Protein AF-A0A4Q3L1H0-F1 (afdb_monomer)

Mean predicted aligned error: 14.92 Å

Nearest PDB structures (foldseek):
  4ll1-assembly1_B  TM=5.768E-01  e=8.659E-03  Homo sapiens
  5jy5-assembly2_B  TM=6.324E-01  e=2.391E-02  Cryptococcus neoformans H99
  4pom-assembly2_B  TM=5.701E-01  e=1.439E-02  Homo sapiens
  3kd0-assembly1_A  TM=5.723E-01  e=5.667E-02  Homo sapiens
  1erw-assembly1_A-2  TM=5.632E-01  e=8.507E-02  Homo sapiens

Structure (mmCIF, N/CA/C/O backbone):
data_AF-A0A4Q3L1H0-F1
#
_entry.id   AF-A0A4Q3L1H0-F1
#
loop_
_atom_site.group_PDB
_atom_site.id
_atom_site.type_symbol
_atom_site.label_atom_id
_atom_site.label_alt_id
_atom_site.label_comp_id
_atom_site.label_asym_id
_atom_site.label_entity_id
_atom_site.label_seq_id
_atom_site.pdbx_PDB_ins_code
_atom_site.Cartn_x
_atom_site.Cartn_y
_atom_site.Cartn_z
_atom_site.occupancy
_atom_site.B_iso_or_equiv
_atom_site.auth_seq_id
_atom_site.auth_comp_id
_atom_site.auth_asym_id
_atom_site.auth_atom_id
_atom_site.pdbx_PDB_model_num
ATOM 1 N N . MET A 1 1 ? 25.646 17.377 -52.406 1.00 42.19 1 MET A N 1
ATOM 2 C CA . MET A 1 1 ? 25.209 16.131 -51.742 1.00 42.19 1 MET A CA 1
ATOM 3 C C . MET A 1 1 ? 25.344 16.334 -50.241 1.00 42.19 1 MET A C 1
ATOM 5 O O . MET A 1 1 ? 26.471 16.519 -49.797 1.00 42.19 1 MET A O 1
ATOM 9 N N . PRO A 1 2 ? 24.245 16.418 -49.478 1.00 42.22 2 PRO A N 1
ATOM 10 C CA . PRO A 1 2 ? 24.325 16.547 -48.030 1.00 42.22 2 PRO A CA 1
ATOM 11 C C . PRO A 1 2 ? 24.756 15.201 -47.440 1.00 42.22 2 PRO A C 1
ATOM 13 O O . PRO A 1 2 ? 24.155 14.165 -47.720 1.00 42.22 2 PRO A O 1
ATOM 16 N N . SER A 1 3 ? 25.844 15.224 -46.677 1.00 46.44 3 SER A N 1
ATOM 17 C CA . SER A 1 3 ? 26.368 14.087 -45.933 1.00 46.44 3 SER A CA 1
ATOM 18 C C . SER A 1 3 ? 25.340 13.639 -44.896 1.00 46.44 3 SER A C 1
ATOM 20 O O . SER A 1 3 ? 24.947 14.404 -44.017 1.00 46.44 3 SER A O 1
ATOM 22 N N . ALA A 1 4 ? 24.893 12.389 -45.012 1.00 42.22 4 ALA A N 1
ATOM 23 C CA . ALA A 1 4 ? 24.082 11.740 -43.997 1.00 42.22 4 ALA A CA 1
ATOM 24 C C . ALA A 1 4 ? 24.881 11.705 -42.687 1.00 42.22 4 ALA A C 1
ATOM 26 O O . ALA A 1 4 ? 25.900 11.021 -42.577 1.00 42.22 4 ALA A O 1
ATOM 27 N N . SER A 1 5 ? 24.440 12.486 -41.706 1.00 43.47 5 SER A N 1
ATOM 28 C CA . SER A 1 5 ? 24.908 12.380 -40.333 1.00 43.47 5 SER A CA 1
ATOM 29 C C . SER A 1 5 ? 24.588 10.971 -39.816 1.00 43.47 5 SER A C 1
ATOM 31 O O . SER A 1 5 ? 23.487 10.468 -40.060 1.00 43.47 5 SER A O 1
ATOM 33 N N . PRO A 1 6 ? 25.521 10.298 -39.119 1.00 44.91 6 PRO A N 1
ATOM 34 C CA . PRO A 1 6 ? 25.242 8.999 -38.530 1.00 44.91 6 PRO A CA 1
ATOM 35 C C . PRO A 1 6 ? 24.090 9.172 -37.540 1.00 44.91 6 PRO A C 1
ATOM 37 O O . PRO A 1 6 ? 24.196 9.929 -36.574 1.00 44.91 6 PRO A O 1
ATOM 40 N N . THR A 1 7 ? 22.969 8.508 -37.815 1.00 46.78 7 THR A N 1
ATOM 41 C CA . THR A 1 7 ? 21.784 8.471 -36.958 1.00 46.78 7 THR A CA 1
ATOM 42 C C . THR A 1 7 ? 22.210 8.042 -35.561 1.00 46.78 7 THR A C 1
ATOM 44 O O . THR A 1 7 ? 22.530 6.873 -35.334 1.00 46.78 7 THR A O 1
ATOM 47 N N . ALA A 1 8 ? 22.272 8.999 -34.635 1.00 45.59 8 ALA A N 1
ATOM 48 C CA . ALA A 1 8 ? 22.607 8.729 -33.250 1.00 45.59 8 ALA A CA 1
ATOM 49 C C . ALA A 1 8 ? 21.625 7.667 -32.719 1.00 45.59 8 ALA A C 1
ATOM 51 O O . ALA A 1 8 ? 20.412 7.871 -32.809 1.00 45.59 8 ALA A O 1
ATOM 52 N N . PRO A 1 9 ? 22.103 6.523 -32.196 1.00 47.81 9 PRO A N 1
ATOM 53 C CA . PRO A 1 9 ? 21.222 5.483 -31.686 1.00 47.81 9 PRO A CA 1
ATOM 54 C C . PRO A 1 9 ? 20.367 6.064 -30.557 1.00 47.81 9 PRO A C 1
ATOM 56 O O . PRO A 1 9 ? 20.910 6.487 -29.529 1.00 47.81 9 PRO A O 1
ATOM 59 N N . HIS A 1 10 ? 19.046 6.100 -30.785 1.00 53.19 10 HIS A N 1
ATOM 60 C CA . HIS A 1 10 ? 18.038 6.708 -29.917 1.00 53.19 10 HIS A CA 1
ATOM 61 C C . HIS A 1 10 ? 18.327 6.403 -28.442 1.00 53.19 10 HIS A C 1
ATOM 63 O O . HIS A 1 10 ? 18.206 5.272 -27.972 1.00 53.19 10 HIS A O 1
ATOM 69 N N . LEU A 1 11 ? 18.724 7.436 -27.698 1.00 52.09 11 LEU A N 1
ATOM 70 C CA . LEU A 1 11 ? 19.081 7.362 -26.279 1.00 52.09 11 LEU A CA 1
ATOM 71 C C . LEU A 1 11 ? 17.895 6.993 -25.364 1.00 52.09 11 LEU A C 1
ATOM 73 O O . LEU A 1 11 ? 18.098 6.766 -24.173 1.00 52.09 11 LEU A O 1
ATOM 77 N N . SER A 1 12 ? 16.675 6.911 -25.899 1.00 55.81 12 SER A N 1
ATOM 78 C CA . SER A 1 12 ? 15.428 7.043 -25.145 1.00 55.81 12 SER A CA 1
ATOM 79 C C . SER A 1 12 ? 14.396 5.959 -25.449 1.00 55.81 12 SER A C 1
ATOM 81 O O . SER A 1 12 ? 13.245 6.247 -25.774 1.00 55.81 12 SER A O 1
ATOM 83 N N . GLY A 1 13 ? 14.775 4.691 -25.325 1.00 70.94 13 GLY A N 1
ATOM 84 C CA . GLY A 1 13 ? 13.765 3.650 -25.173 1.00 70.94 13 GLY A CA 1
ATOM 85 C C . GLY A 1 13 ? 13.143 3.753 -23.780 1.00 70.94 13 GLY A C 1
ATOM 86 O O . GLY A 1 13 ? 13.704 3.191 -22.846 1.00 70.94 13 GLY A O 1
ATOM 87 N N . THR A 1 14 ? 12.021 4.465 -23.626 1.00 85.75 14 THR A N 1
ATOM 88 C CA . THR A 1 14 ? 11.163 4.407 -22.416 1.00 85.75 14 THR A CA 1
ATOM 89 C C . THR A 1 14 ? 10.262 3.174 -22.409 1.00 85.75 14 THR A C 1
ATOM 91 O O . THR A 1 14 ? 9.519 2.943 -21.458 1.00 85.75 14 THR A O 1
ATOM 94 N N . TRP A 1 15 ? 10.344 2.352 -23.459 1.00 89.31 15 TRP A N 1
ATOM 95 C CA . TRP A 1 15 ? 9.610 1.101 -23.587 1.00 89.31 15 TRP A CA 1
ATOM 96 C C . TRP A 1 15 ? 9.774 0.150 -22.385 1.00 89.31 15 TRP A C 1
ATOM 98 O O . TRP A 1 15 ? 8.761 -0.452 -22.025 1.00 89.31 15 TRP A O 1
ATOM 108 N N . PRO A 1 16 ? 10.946 0.027 -21.705 1.00 91.50 16 PRO A N 1
ATOM 109 C CA . PRO A 1 16 ? 11.058 -0.855 -20.548 1.00 91.50 16 PRO A CA 1
ATOM 110 C C . PRO A 1 16 ? 10.134 -0.398 -19.423 1.00 91.50 16 PRO A C 1
ATOM 112 O O . PRO A 1 16 ? 9.445 -1.221 -18.834 1.00 91.50 16 PRO A O 1
ATOM 115 N N . ALA A 1 17 ? 10.049 0.917 -19.192 1.00 92.31 17 ALA A N 1
ATOM 116 C CA . ALA A 1 17 ? 9.183 1.504 -18.176 1.00 92.31 17 ALA A CA 1
ATOM 117 C C . ALA A 1 17 ? 7.705 1.258 -18.475 1.00 92.31 17 ALA A C 1
ATOM 119 O O . ALA A 1 17 ? 6.962 0.843 -17.592 1.00 92.31 17 ALA A O 1
ATOM 120 N N . TRP A 1 18 ? 7.286 1.461 -19.727 1.00 93.94 18 TRP A N 1
ATOM 121 C CA . TRP A 1 18 ? 5.899 1.234 -20.131 1.00 93.94 18 TRP A CA 1
ATOM 122 C C . TRP A 1 18 ? 5.479 -0.225 -19.986 1.00 93.94 18 TRP A C 1
ATOM 124 O O . TRP A 1 18 ? 4.435 -0.487 -19.394 1.00 93.94 18 TRP A O 1
ATOM 134 N N . LEU A 1 19 ? 6.295 -1.169 -20.468 1.00 94.50 19 LEU A N 1
ATOM 135 C CA . LEU A 1 19 ? 6.010 -2.597 -20.301 1.00 94.50 19 LEU A CA 1
ATOM 136 C C . LEU A 1 19 ? 5.978 -2.986 -18.826 1.00 94.50 19 LEU A C 1
ATOM 138 O O . LEU A 1 19 ? 5.069 -3.689 -18.397 1.00 94.50 19 LEU A O 1
ATOM 142 N N . PHE A 1 20 ? 6.932 -2.492 -18.042 1.00 93.31 20 PHE A N 1
ATOM 143 C CA . PHE A 1 20 ? 7.019 -2.811 -16.627 1.00 93.31 20 PHE A CA 1
ATOM 144 C C . PHE A 1 20 ? 5.804 -2.291 -15.847 1.00 93.31 20 PHE A C 1
ATOM 146 O O . PHE A 1 20 ? 5.188 -3.040 -15.093 1.00 93.31 20 PHE A O 1
ATOM 153 N N . CYS A 1 21 ? 5.406 -1.034 -16.065 1.00 95.25 21 CYS A N 1
ATOM 154 C CA . CYS A 1 21 ? 4.222 -0.453 -15.435 1.00 95.25 21 CYS A CA 1
ATOM 155 C C . CYS A 1 21 ? 2.929 -1.130 -15.891 1.00 95.25 21 CYS A C 1
ATOM 157 O O . CYS A 1 21 ? 2.106 -1.462 -15.045 1.00 95.25 21 CYS A O 1
ATOM 159 N N . ALA A 1 22 ? 2.766 -1.386 -17.191 1.00 96.31 22 ALA A N 1
ATOM 160 C CA . ALA A 1 22 ? 1.600 -2.100 -17.704 1.00 96.31 22 ALA A CA 1
ATOM 161 C C . ALA A 1 22 ? 1.509 -3.522 -17.126 1.00 96.31 22 ALA A C 1
ATOM 163 O O . ALA A 1 22 ? 0.426 -3.958 -16.744 1.00 96.31 22 ALA A O 1
ATOM 164 N N . GLY A 1 23 ? 2.646 -4.208 -16.978 1.00 96.06 23 GLY A N 1
ATOM 165 C CA . GLY A 1 23 ? 2.718 -5.515 -16.335 1.00 96.06 23 GLY A CA 1
ATOM 166 C C . GLY A 1 23 ? 2.314 -5.481 -14.859 1.00 96.06 23 GLY A C 1
ATOM 167 O O . GLY A 1 23 ? 1.502 -6.297 -14.430 1.00 96.06 23 GLY A O 1
ATOM 168 N N . LEU A 1 24 ? 2.798 -4.495 -14.091 1.00 95.62 24 LEU A N 1
ATOM 169 C CA . LEU A 1 24 ? 2.368 -4.277 -12.702 1.00 95.62 24 LEU A CA 1
ATOM 170 C C . LEU A 1 24 ? 0.864 -3.987 -12.597 1.00 95.62 24 LEU A C 1
ATOM 172 O O . LEU A 1 24 ? 0.198 -4.501 -11.701 1.00 95.62 24 LEU A O 1
ATOM 176 N N . THR A 1 25 ? 0.318 -3.181 -13.510 1.00 96.06 25 THR A N 1
ATOM 177 C CA . THR A 1 25 ? -1.119 -2.885 -13.555 1.00 96.06 25 THR A CA 1
ATOM 178 C C . THR A 1 25 ? -1.939 -4.131 -13.878 1.00 96.06 25 THR A C 1
ATOM 180 O O . THR A 1 25 ? -2.954 -4.362 -13.227 1.00 96.06 25 THR A O 1
ATOM 183 N N . LEU A 1 26 ? -1.495 -4.961 -14.826 1.00 95.94 26 LEU A N 1
ATOM 184 C CA . LEU A 1 26 ? -2.146 -6.232 -15.157 1.00 95.94 26 LEU A CA 1
ATOM 185 C C . LEU A 1 26 ? -2.113 -7.226 -13.995 1.00 95.94 26 LEU A C 1
ATOM 187 O O . LEU A 1 26 ? -3.123 -7.873 -13.737 1.00 95.94 26 LEU A O 1
ATOM 191 N N . LEU A 1 27 ? -1.000 -7.315 -13.263 1.00 94.81 27 LEU A N 1
ATOM 192 C CA . LEU A 1 27 ? -0.913 -8.142 -12.053 1.00 94.81 27 LEU A CA 1
ATOM 193 C C . LEU A 1 27 ? -1.914 -7.671 -10.989 1.00 94.81 27 LEU A C 1
ATOM 195 O O . LEU A 1 27 ? -2.660 -8.473 -10.433 1.00 94.81 27 LEU A O 1
ATOM 199 N N . TYR A 1 28 ? -1.978 -6.360 -10.744 1.00 94.25 28 TYR A N 1
ATOM 200 C CA . TYR A 1 28 ? -2.908 -5.790 -9.770 1.00 94.25 28 TYR A CA 1
ATOM 201 C C . TYR A 1 28 ? -4.378 -5.996 -10.168 1.00 94.25 28 TYR A C 1
ATOM 203 O O . TYR A 1 28 ? -5.197 -6.401 -9.344 1.00 94.25 28 TYR A O 1
ATOM 211 N N . LEU A 1 29 ? -4.725 -5.734 -11.432 1.00 94.19 29 LEU A N 1
ATOM 212 C CA . LEU A 1 29 ? -6.086 -5.924 -11.942 1.00 94.19 29 LEU A CA 1
ATOM 213 C C . LEU A 1 29 ? -6.477 -7.402 -11.994 1.00 94.19 29 LEU A C 1
ATOM 215 O O . LEU A 1 29 ? -7.616 -7.732 -11.675 1.00 94.19 29 LEU A O 1
ATOM 219 N N . GLY A 1 30 ? -5.540 -8.282 -12.349 1.00 92.75 30 GLY A N 1
ATOM 220 C CA . GLY A 1 30 ? -5.732 -9.729 -12.335 1.00 92.75 30 GLY A CA 1
ATOM 221 C C . GLY A 1 30 ? -6.144 -10.221 -10.956 1.00 92.75 30 GLY A C 1
ATOM 222 O O . GLY A 1 30 ? -7.157 -10.900 -10.823 1.00 92.75 30 GLY A O 1
ATOM 223 N N . GLU A 1 31 ? -5.416 -9.801 -9.923 1.00 92.00 31 GLU A N 1
ATOM 224 C CA . GLU A 1 31 ? -5.703 -10.182 -8.542 1.00 92.00 31 GLU A CA 1
ATOM 225 C C . GLU A 1 31 ? -7.000 -9.566 -7.992 1.00 92.00 31 GLU A C 1
ATOM 227 O O . GLU A 1 31 ? -7.691 -10.198 -7.195 1.00 92.00 31 GLU A O 1
ATOM 232 N N . ARG A 1 32 ? -7.324 -8.322 -8.368 1.00 93.38 32 ARG A N 1
ATOM 233 C CA . ARG A 1 32 ? -8.411 -7.560 -7.726 1.00 93.38 32 ARG A CA 1
ATOM 234 C C . ARG A 1 32 ? -9.743 -7.588 -8.457 1.00 93.38 32 ARG A C 1
ATOM 236 O O . ARG A 1 32 ? -10.771 -7.453 -7.800 1.00 93.38 32 ARG A O 1
ATOM 243 N N . ALA A 1 33 ? -9.732 -7.689 -9.781 1.00 93.56 33 ALA A N 1
ATOM 244 C CA . ALA A 1 33 ? -10.921 -7.498 -10.609 1.00 93.56 33 ALA A CA 1
ATOM 245 C C . ALA A 1 33 ? -11.327 -8.747 -11.402 1.00 93.56 33 ALA A C 1
ATOM 247 O O . ALA A 1 33 ? -12.462 -8.818 -11.868 1.00 93.56 33 ALA A O 1
ATOM 248 N N . LEU A 1 34 ? -10.424 -9.717 -11.576 1.00 94.44 34 LEU A N 1
ATOM 249 C CA . LEU A 1 34 ? -10.655 -10.904 -12.398 1.00 94.44 34 LEU A CA 1
ATOM 250 C C . LEU A 1 34 ? -10.699 -12.176 -11.541 1.00 94.44 34 LEU A C 1
ATOM 252 O O . LEU A 1 34 ? -10.173 -12.219 -10.434 1.00 94.44 34 LEU A O 1
ATOM 256 N N . ALA A 1 35 ? -11.320 -13.230 -12.075 1.00 93.06 35 ALA A N 1
ATOM 257 C CA . ALA A 1 35 ? -11.376 -14.549 -11.449 1.00 93.06 35 ALA A CA 1
ATOM 258 C C . ALA A 1 35 ? -11.183 -15.667 -12.489 1.00 93.06 35 ALA A C 1
ATOM 260 O O . ALA A 1 35 ? -11.444 -15.486 -13.684 1.00 93.06 35 ALA A O 1
ATOM 261 N N . GLY A 1 36 ? -10.727 -16.838 -12.037 1.00 93.06 36 GLY A N 1
ATOM 262 C CA . GLY A 1 36 ? -10.576 -18.033 -12.874 1.00 93.06 36 GLY A CA 1
ATOM 263 C C . GLY A 1 36 ? -9.540 -17.866 -13.993 1.00 93.06 36 GLY A C 1
ATOM 264 O O . GLY A 1 36 ? -8.443 -17.357 -13.772 1.00 93.06 36 GLY A O 1
ATOM 265 N N . HIS A 1 37 ? -9.883 -18.290 -15.213 1.00 92.94 37 HIS A N 1
ATOM 266 C CA . HIS A 1 37 ? -8.972 -18.244 -16.365 1.00 92.94 37 HIS A CA 1
ATOM 267 C C . HIS A 1 37 ? -8.545 -16.816 -16.740 1.00 92.94 37 HIS A C 1
ATOM 269 O O . HIS A 1 37 ? -7.396 -16.597 -17.112 1.00 92.94 37 HIS A O 1
ATOM 275 N N . ALA A 1 38 ? -9.439 -15.829 -16.607 1.00 92.38 38 ALA A N 1
ATOM 276 C CA . ALA A 1 38 ? -9.118 -14.435 -16.916 1.00 92.38 38 ALA A CA 1
ATOM 277 C C . ALA A 1 38 ? -8.039 -13.876 -15.973 1.00 92.38 38 ALA A C 1
ATOM 279 O O . ALA A 1 38 ? -7.119 -13.191 -16.418 1.00 92.38 38 ALA A O 1
ATOM 280 N N . GLN A 1 39 ? -8.110 -14.232 -14.686 1.00 93.25 39 GLN A N 1
ATOM 281 C CA . GLN A 1 39 ? -7.078 -13.896 -13.707 1.00 93.25 39 GLN A CA 1
ATOM 282 C C . GLN A 1 39 ? -5.736 -14.542 -14.069 1.00 93.25 39 GLN A C 1
ATOM 284 O O . GLN A 1 39 ? -4.721 -13.857 -14.080 1.00 93.25 39 GLN A O 1
ATOM 289 N N . GLN A 1 40 ? -5.723 -15.829 -14.429 1.00 92.31 40 GLN A N 1
ATOM 290 C CA . GLN A 1 40 ? -4.488 -16.532 -14.802 1.00 92.31 40 GLN A CA 1
ATOM 291 C C . GLN A 1 40 ? -3.804 -15.906 -16.024 1.00 92.31 40 GLN A C 1
ATOM 293 O O . GLN A 1 40 ? -2.591 -15.711 -16.017 1.00 92.31 40 GLN A O 1
ATOM 298 N N . VAL A 1 41 ? -4.573 -15.557 -17.060 1.00 94.88 41 VAL A N 1
ATOM 299 C CA . VAL A 1 41 ? -4.039 -14.894 -18.260 1.00 94.88 41 VAL A CA 1
ATOM 300 C C . VAL A 1 41 ? -3.470 -13.516 -17.915 1.00 94.88 41 VAL A C 1
ATOM 302 O O . VAL A 1 41 ? -2.383 -13.176 -18.382 1.00 94.88 41 VAL A O 1
ATOM 305 N N . SER A 1 42 ? -4.164 -12.746 -17.071 1.00 94.94 42 SER A N 1
ATOM 306 C CA . SER A 1 42 ? -3.686 -11.438 -16.605 1.00 94.94 42 SER A CA 1
ATOM 307 C C . SER A 1 42 ? -2.408 -11.556 -15.776 1.00 94.94 42 SER A C 1
ATOM 309 O O . SER A 1 42 ? -1.470 -10.791 -15.989 1.00 94.94 42 SER A O 1
ATOM 311 N N . ASP A 1 43 ? -2.337 -12.542 -14.879 1.00 93.38 43 ASP A N 1
ATOM 312 C CA . ASP A 1 43 ? -1.180 -12.774 -14.016 1.00 93.38 43 ASP A CA 1
ATOM 313 C C . ASP A 1 43 ? 0.053 -13.181 -14.837 1.00 93.38 43 ASP A C 1
ATOM 315 O O . ASP A 1 43 ? 1.129 -12.599 -14.686 1.00 93.38 43 ASP A O 1
ATOM 319 N N . VAL A 1 44 ? -0.102 -14.142 -15.755 1.00 95.25 44 VAL A N 1
ATOM 320 C CA . VAL A 1 44 ? 0.987 -14.606 -16.628 1.00 95.25 44 VAL A CA 1
ATOM 321 C C . VAL A 1 44 ? 1.422 -13.502 -17.591 1.00 95.25 44 VAL A C 1
ATOM 323 O O . VAL A 1 44 ? 2.617 -13.231 -17.714 1.00 95.25 44 VAL A O 1
ATOM 326 N N . GLY A 1 45 ? 0.472 -12.827 -18.244 1.00 96.25 45 GLY A N 1
ATOM 327 C CA . GLY A 1 45 ? 0.764 -11.722 -19.157 1.00 96.25 45 GLY A CA 1
ATOM 328 C C . GLY A 1 45 ? 1.455 -10.558 -18.448 1.00 96.25 45 GLY A C 1
ATOM 329 O O . GLY A 1 45 ? 2.480 -10.063 -18.920 1.00 96.25 45 GLY A O 1
ATOM 330 N N . GLY A 1 46 ? 0.953 -10.176 -17.272 1.00 95.94 46 GLY A N 1
ATOM 331 C CA . GLY A 1 46 ? 1.544 -9.136 -16.439 1.00 95.94 46 GLY A CA 1
ATOM 332 C C . GLY A 1 46 ? 2.968 -9.480 -16.002 1.00 95.94 46 GLY A C 1
ATOM 333 O O . GLY A 1 46 ? 3.872 -8.654 -16.146 1.00 95.94 46 GLY A O 1
ATOM 334 N N . LEU A 1 47 ? 3.203 -10.721 -15.562 1.00 96.06 47 LEU A N 1
ATOM 335 C CA . LEU A 1 47 ? 4.534 -11.200 -15.186 1.00 96.06 47 LEU A CA 1
ATOM 336 C C . LEU A 1 47 ? 5.511 -11.177 -16.369 1.00 96.06 47 LEU A C 1
ATOM 338 O O . LEU A 1 47 ? 6.636 -10.699 -16.219 1.00 96.06 47 LEU A O 1
ATOM 342 N N . ILE A 1 48 ? 5.089 -11.636 -17.552 1.00 97.25 48 ILE A N 1
ATOM 343 C CA . ILE A 1 48 ? 5.916 -11.595 -18.768 1.00 97.25 48 ILE A CA 1
ATOM 344 C C . ILE A 1 48 ? 6.318 -10.152 -19.084 1.00 97.25 48 ILE A C 1
ATOM 346 O O . ILE A 1 48 ? 7.493 -9.885 -19.330 1.00 97.25 48 ILE A O 1
ATOM 350 N N . MET A 1 49 ? 5.381 -9.203 -19.031 1.00 97.44 49 MET A N 1
ATOM 351 C CA . MET A 1 49 ? 5.674 -7.794 -19.309 1.00 97.44 49 MET A CA 1
ATOM 352 C C . MET A 1 49 ? 6.656 -7.184 -18.298 1.00 97.44 49 MET A C 1
ATOM 354 O O . MET A 1 49 ? 7.576 -6.467 -18.698 1.00 97.44 49 MET A O 1
ATOM 358 N N . VAL A 1 50 ? 6.520 -7.514 -17.009 1.00 97.06 50 VAL A N 1
ATOM 359 C CA . VAL A 1 50 ? 7.477 -7.123 -15.959 1.00 97.06 50 VAL A CA 1
ATOM 360 C C . VAL A 1 50 ? 8.870 -7.688 -16.252 1.00 97.06 50 VAL A C 1
ATOM 362 O O . VAL A 1 50 ? 9.854 -6.947 -16.217 1.00 97.06 50 VAL A O 1
ATOM 365 N N . VAL A 1 51 ? 8.972 -8.979 -16.582 1.00 97.19 51 VAL A N 1
ATOM 366 C CA . VAL A 1 51 ? 10.254 -9.636 -16.883 1.00 97.19 51 VAL A CA 1
ATOM 367 C C . VAL A 1 51 ? 10.899 -9.038 -18.132 1.00 97.19 51 VAL A C 1
ATOM 369 O O . VAL A 1 51 ? 12.085 -8.714 -18.112 1.00 97.19 51 VAL A O 1
ATOM 372 N N . VAL A 1 52 ? 10.135 -8.822 -19.203 1.00 96.62 52 VAL A N 1
ATOM 373 C CA . VAL A 1 52 ? 10.639 -8.211 -20.442 1.00 96.62 52 VAL A CA 1
ATOM 374 C C . VAL A 1 52 ? 11.100 -6.771 -20.199 1.00 96.62 52 VAL A C 1
ATOM 376 O O . VAL A 1 52 ? 12.174 -6.388 -20.667 1.00 96.62 52 VAL A O 1
ATOM 379 N N . GLY A 1 53 ? 10.349 -5.983 -19.422 1.00 95.06 53 GLY A N 1
ATOM 380 C CA . GLY A 1 53 ? 10.759 -4.636 -19.018 1.00 95.06 53 GLY A CA 1
ATOM 381 C C . GLY A 1 53 ? 12.063 -4.640 -18.212 1.00 95.06 53 GLY A C 1
ATOM 382 O O . GLY A 1 53 ? 12.987 -3.881 -18.511 1.00 95.06 53 GLY A O 1
ATOM 383 N N . LEU A 1 54 ? 12.193 -5.553 -17.247 1.00 96.38 54 LEU A N 1
ATOM 384 C CA . LEU A 1 54 ? 13.409 -5.727 -16.452 1.00 96.38 54 LEU A CA 1
ATOM 385 C C . LEU A 1 54 ? 14.615 -6.123 -17.318 1.00 96.38 54 LEU A C 1
ATOM 387 O O . LEU A 1 54 ? 15.679 -5.511 -17.211 1.00 96.38 54 LEU A O 1
ATOM 391 N N . LEU A 1 55 ? 14.460 -7.126 -18.186 1.00 96.44 55 LEU A N 1
ATOM 392 C CA . LEU A 1 55 ? 15.518 -7.574 -19.093 1.00 96.44 55 LEU A CA 1
ATOM 393 C C . LEU A 1 55 ? 15.938 -6.454 -20.050 1.00 96.44 55 LEU A C 1
ATOM 395 O O . LEU A 1 55 ? 17.130 -6.266 -20.284 1.00 96.44 55 LEU A O 1
ATOM 399 N N . GLY A 1 56 ? 14.984 -5.654 -20.533 1.00 94.31 56 GLY A N 1
ATOM 400 C CA . GLY A 1 56 ? 15.254 -4.447 -21.311 1.00 94.31 56 GLY A CA 1
ATOM 401 C C . GLY A 1 56 ? 16.107 -3.427 -20.559 1.00 94.31 56 GLY A C 1
ATOM 402 O O . GLY A 1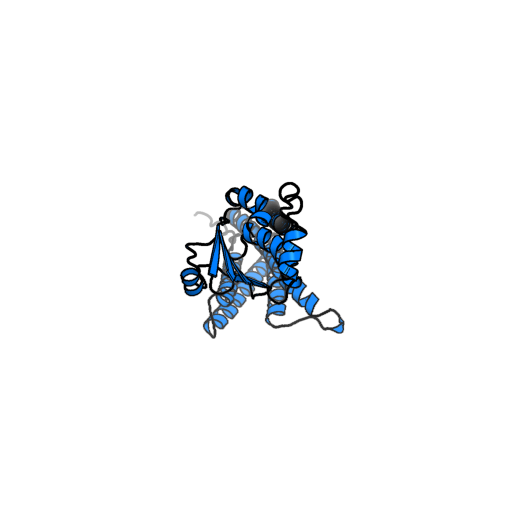 56 ? 17.082 -2.901 -21.103 1.00 94.31 56 GLY A O 1
ATOM 403 N N . ALA A 1 57 ? 15.782 -3.177 -19.290 1.00 93.25 57 ALA A N 1
ATOM 404 C CA . ALA A 1 57 ? 16.550 -2.275 -18.440 1.00 93.25 57 ALA A CA 1
ATOM 405 C C . ALA A 1 57 ? 17.968 -2.801 -18.156 1.00 93.25 57 ALA A C 1
ATOM 407 O O . ALA A 1 57 ? 18.929 -2.035 -18.254 1.00 93.25 57 ALA A O 1
ATOM 408 N N . LEU A 1 58 ? 18.116 -4.098 -17.864 1.00 95.19 58 LEU A N 1
ATOM 409 C CA . LEU A 1 58 ? 19.409 -4.758 -17.645 1.00 95.19 58 LEU A CA 1
ATOM 410 C C . LEU A 1 58 ? 20.273 -4.756 -18.909 1.00 95.19 58 LEU A C 1
ATOM 412 O O . LEU A 1 58 ? 21.461 -4.435 -18.851 1.00 95.19 58 LEU A O 1
ATOM 416 N N . TRP A 1 59 ? 19.678 -5.050 -20.065 1.00 94.25 59 TRP A N 1
ATOM 417 C CA . TRP A 1 59 ? 20.359 -4.979 -21.354 1.00 94.25 59 TRP A CA 1
ATOM 418 C C . TRP A 1 59 ? 20.855 -3.558 -21.632 1.00 94.25 59 TRP A C 1
ATOM 420 O O . TRP A 1 59 ? 22.027 -3.364 -21.958 1.00 94.25 59 TRP A O 1
ATOM 430 N N . ARG A 1 60 ? 20.014 -2.541 -21.401 1.00 90.94 60 ARG A N 1
ATOM 431 C CA . ARG A 1 60 ? 20.407 -1.132 -21.551 1.00 90.94 60 ARG A CA 1
ATOM 432 C C . ARG A 1 60 ? 21.529 -0.738 -20.587 1.00 90.94 60 ARG A C 1
ATOM 434 O O . ARG A 1 60 ? 22.449 -0.039 -20.998 1.00 90.94 60 ARG A O 1
ATOM 441 N N . ALA A 1 61 ? 21.486 -1.203 -19.339 1.00 92.75 61 ALA A N 1
ATOM 442 C CA . ALA A 1 61 ? 22.546 -0.978 -18.356 1.00 92.75 61 ALA A CA 1
ATOM 443 C C . ALA A 1 61 ? 23.876 -1.635 -18.755 1.00 92.75 61 ALA A C 1
ATOM 445 O O . ALA A 1 61 ? 24.934 -1.043 -18.552 1.00 92.75 61 ALA A O 1
ATOM 446 N N . ARG A 1 62 ? 23.827 -2.825 -19.368 1.00 93.50 62 ARG A N 1
ATOM 447 C CA . ARG A 1 62 ? 25.012 -3.522 -19.884 1.00 93.50 62 ARG A CA 1
ATOM 448 C C . ARG A 1 62 ? 25.644 -2.782 -21.061 1.00 93.50 62 ARG A C 1
ATOM 450 O O . ARG A 1 62 ? 26.863 -2.695 -21.134 1.00 93.50 62 ARG A O 1
ATOM 457 N N . GLN A 1 63 ? 24.824 -2.238 -21.960 1.00 90.88 63 GLN A N 1
ATOM 458 C CA . GLN A 1 63 ? 25.302 -1.442 -23.097 1.00 90.88 63 GLN A CA 1
ATOM 459 C C . GLN A 1 63 ? 25.814 -0.064 -22.662 1.00 90.88 63 GLN A C 1
ATOM 461 O O . GLN A 1 63 ? 26.729 0.492 -23.267 1.00 90.88 63 GLN A O 1
ATOM 466 N N . ARG A 1 64 ? 25.194 0.525 -21.634 1.00 88.50 64 ARG A N 1
ATOM 467 C CA . ARG A 1 64 ? 25.490 1.876 -21.157 1.00 88.50 64 ARG A CA 1
ATOM 468 C C . ARG A 1 64 ? 25.470 1.905 -19.625 1.00 88.50 64 ARG A C 1
ATOM 470 O O . ARG A 1 64 ? 24.384 1.994 -19.044 1.00 88.50 64 ARG A O 1
ATOM 477 N N . PRO A 1 65 ? 26.641 1.947 -18.958 1.00 90.31 65 PRO A N 1
ATOM 478 C CA . PRO A 1 65 ? 26.728 1.867 -17.496 1.00 90.31 65 PRO A CA 1
ATOM 479 C C . PRO A 1 65 ? 26.005 3.020 -16.787 1.00 90.31 65 PRO A C 1
ATOM 481 O O . PRO A 1 65 ? 25.591 2.888 -15.638 1.0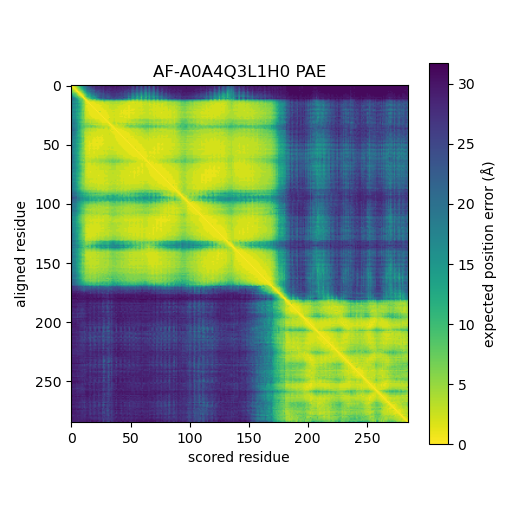0 90.31 65 PRO A O 1
ATOM 484 N N . LEU A 1 66 ? 25.766 4.130 -17.491 1.00 90.56 66 LEU A N 1
ATOM 485 C CA . LEU A 1 66 ? 24.943 5.244 -17.025 1.00 90.56 66 LEU A CA 1
ATOM 486 C C . LEU A 1 66 ? 23.533 4.818 -16.565 1.00 90.56 66 LEU A C 1
ATOM 488 O O . LEU A 1 66 ? 22.978 5.431 -15.656 1.00 90.56 66 LEU A O 1
ATOM 492 N N . PHE A 1 67 ? 22.959 3.775 -17.173 1.00 91.50 67 PHE A N 1
ATOM 493 C CA . PHE A 1 67 ? 21.616 3.271 -16.867 1.00 91.50 67 PHE A CA 1
ATOM 494 C C . PHE A 1 67 ? 21.603 2.172 -15.793 1.00 91.50 67 PHE A C 1
ATOM 496 O O . PHE A 1 67 ? 20.526 1.706 -15.420 1.00 91.50 67 PHE A O 1
ATOM 503 N N . ALA A 1 68 ? 22.766 1.775 -15.262 1.00 93.56 68 ALA A N 1
ATOM 504 C CA . ALA A 1 68 ? 22.864 0.766 -14.207 1.00 93.56 68 ALA A CA 1
ATOM 505 C C . ALA A 1 68 ? 22.039 1.090 -12.946 1.00 93.56 68 ALA A C 1
ATOM 507 O O . ALA A 1 68 ? 21.391 0.173 -12.438 1.00 93.56 68 ALA A O 1
ATOM 508 N N . PRO A 1 69 ? 21.962 2.352 -12.463 1.00 94.25 69 PRO A N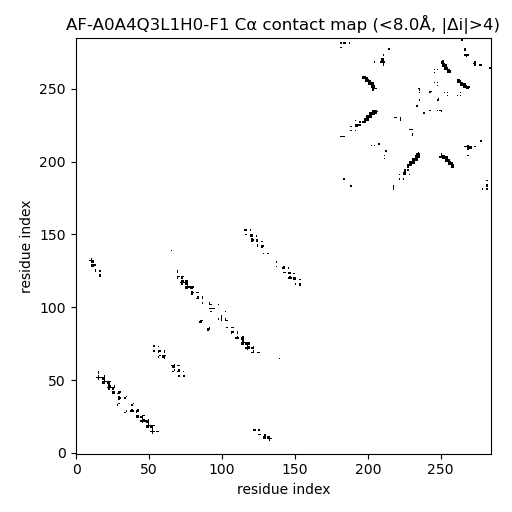 1
ATOM 509 C CA . PRO A 1 69 ? 21.097 2.685 -11.335 1.00 94.25 69 PRO A CA 1
ATOM 510 C C . PRO A 1 69 ? 19.632 2.331 -11.607 1.00 94.25 69 PRO A C 1
ATOM 512 O O . PRO A 1 69 ? 19.027 1.645 -10.794 1.00 94.25 69 PRO A O 1
ATOM 515 N N . ILE A 1 70 ? 19.114 2.698 -12.786 1.00 94.19 70 ILE A N 1
ATOM 516 C CA . ILE A 1 70 ? 17.720 2.446 -13.178 1.00 94.19 70 ILE A CA 1
ATOM 517 C C . ILE A 1 70 ? 17.421 0.941 -13.184 1.00 94.19 70 ILE A C 1
ATOM 519 O O . ILE A 1 70 ? 16.397 0.505 -12.664 1.00 94.19 70 ILE A O 1
ATOM 523 N N . ALA A 1 71 ? 18.330 0.127 -13.728 1.00 95.25 71 ALA A N 1
ATOM 524 C CA . ALA A 1 71 ? 18.188 -1.327 -13.693 1.00 95.25 71 ALA A CA 1
ATOM 525 C C . ALA A 1 71 ? 18.186 -1.879 -12.255 1.00 95.25 71 ALA A C 1
ATOM 527 O O . ALA A 1 71 ? 17.383 -2.755 -11.938 1.00 95.25 71 ALA A O 1
ATOM 528 N N . GLY A 1 72 ? 19.015 -1.326 -11.363 1.00 96.50 72 GLY A N 1
ATOM 529 C CA . GLY A 1 72 ? 18.996 -1.663 -9.937 1.00 96.50 72 GLY A CA 1
ATOM 530 C C . GLY A 1 72 ? 17.655 -1.354 -9.263 1.00 96.50 72 GLY A C 1
ATOM 531 O O . GLY A 1 72 ? 17.190 -2.119 -8.417 1.00 96.50 72 GLY A O 1
ATOM 532 N N . HIS A 1 73 ? 16.976 -0.283 -9.674 1.00 96.38 73 HIS A N 1
ATOM 533 C CA . HIS A 1 73 ? 15.635 0.032 -9.183 1.00 96.38 73 HIS A CA 1
ATOM 534 C C . HIS A 1 73 ? 14.571 -0.945 -9.687 1.00 96.38 73 HIS A C 1
ATOM 536 O O . HIS A 1 73 ? 13.780 -1.419 -8.876 1.00 96.38 73 HIS A O 1
ATOM 542 N N . TYR A 1 74 ? 14.590 -1.333 -10.968 1.00 96.38 74 TYR A N 1
ATOM 543 C CA . TYR A 1 74 ? 13.720 -2.415 -11.459 1.00 96.38 74 TYR A CA 1
ATOM 544 C C . TYR A 1 74 ? 13.980 -3.733 -10.728 1.00 96.38 74 TYR A C 1
ATOM 546 O O . TYR A 1 74 ? 13.036 -4.453 -10.409 1.00 96.38 74 TYR A O 1
ATOM 554 N N . MET A 1 75 ? 15.240 -4.028 -10.398 1.00 97.12 75 MET A N 1
ATOM 555 C CA . MET A 1 75 ? 15.576 -5.210 -9.605 1.00 97.12 75 MET A CA 1
ATOM 556 C C . MET A 1 75 ? 15.042 -5.139 -8.181 1.00 97.12 75 MET A C 1
ATOM 558 O O . MET A 1 75 ? 14.580 -6.143 -7.649 1.00 97.12 75 MET A O 1
ATOM 562 N N . THR A 1 76 ? 15.027 -3.946 -7.592 1.00 97.06 76 THR A N 1
ATOM 563 C CA . THR A 1 76 ? 14.391 -3.720 -6.290 1.00 97.06 76 THR A CA 1
ATOM 564 C C . THR A 1 76 ? 12.886 -3.998 -6.360 1.00 97.06 76 THR A C 1
ATOM 566 O O . THR A 1 76 ? 12.341 -4.646 -5.471 1.00 97.06 76 THR A O 1
ATOM 569 N N . VAL A 1 77 ? 12.210 -3.586 -7.440 1.00 96.81 77 VAL A N 1
ATOM 570 C CA . VAL A 1 77 ? 10.788 -3.917 -7.633 1.00 96.81 77 VAL A CA 1
ATOM 571 C C . VAL A 1 77 ? 10.582 -5.415 -7.843 1.00 96.81 77 VAL A C 1
ATOM 573 O O . VAL A 1 77 ? 9.675 -5.988 -7.246 1.00 96.81 77 VAL A O 1
ATOM 576 N N . ALA A 1 78 ? 11.433 -6.066 -8.639 1.00 96.38 78 ALA A N 1
ATOM 577 C CA . ALA A 1 78 ? 11.376 -7.510 -8.848 1.00 96.38 78 ALA A CA 1
ATOM 578 C C . ALA A 1 78 ? 11.566 -8.288 -7.536 1.00 96.38 78 ALA A C 1
ATOM 580 O O . ALA A 1 78 ? 10.855 -9.259 -7.301 1.00 96.38 78 ALA A O 1
ATOM 581 N N . LEU A 1 79 ? 12.453 -7.825 -6.647 1.00 96.25 79 LEU A N 1
ATOM 582 C CA . LEU A 1 79 ? 12.589 -8.368 -5.294 1.00 96.25 79 LEU A CA 1
ATOM 583 C C . LEU A 1 79 ? 11.291 -8.204 -4.492 1.00 96.25 79 LEU A C 1
ATOM 585 O O . LEU A 1 79 ? 10.841 -9.153 -3.860 1.00 96.25 79 LEU A O 1
ATOM 589 N N . GLY A 1 80 ? 10.657 -7.031 -4.545 1.00 95.69 80 GLY A N 1
ATOM 590 C CA . GLY A 1 80 ? 9.363 -6.809 -3.897 1.00 95.69 80 GLY A CA 1
ATOM 591 C C . GLY A 1 80 ? 8.254 -7.728 -4.432 1.00 95.69 80 GLY A C 1
ATOM 592 O O . GLY A 1 80 ? 7.492 -8.291 -3.650 1.00 95.69 80 GLY A O 1
ATOM 593 N N . LEU A 1 81 ? 8.202 -7.950 -5.748 1.00 95.12 81 LEU A N 1
ATOM 594 C CA . LEU A 1 81 ? 7.278 -8.908 -6.367 1.00 95.12 81 LEU A CA 1
ATOM 595 C C . LEU A 1 81 ? 7.585 -10.355 -5.975 1.00 95.12 81 LEU A C 1
ATOM 597 O O . LEU A 1 81 ? 6.658 -11.131 -5.763 1.00 95.12 81 LEU A O 1
ATOM 601 N N . LEU A 1 82 ? 8.862 -10.714 -5.843 1.00 94.56 82 LEU A N 1
ATOM 602 C CA . LEU A 1 82 ? 9.276 -12.030 -5.366 1.00 94.56 82 LEU A CA 1
ATOM 603 C C . LEU A 1 82 ? 8.806 -12.257 -3.927 1.00 94.56 82 LEU A C 1
ATOM 605 O O . LEU A 1 82 ? 8.222 -13.297 -3.645 1.00 94.56 82 LEU A O 1
ATOM 609 N N . LEU A 1 83 ? 8.976 -11.272 -3.038 1.00 94.00 83 LEU A N 1
ATOM 610 C CA . LEU A 1 83 ? 8.476 -11.346 -1.660 1.00 94.00 83 LEU A CA 1
ATOM 611 C C . LEU A 1 83 ? 6.949 -11.486 -1.610 1.00 94.00 83 LEU A C 1
ATOM 613 O O . LEU A 1 83 ? 6.425 -12.284 -0.831 1.00 94.00 83 LEU A O 1
ATOM 617 N N . TYR A 1 84 ? 6.235 -10.752 -2.466 1.00 93.12 84 TYR A N 1
ATOM 618 C CA . TYR A 1 84 ? 4.790 -10.903 -2.625 1.00 93.12 84 TYR A CA 1
ATOM 619 C C . TYR A 1 84 ? 4.410 -12.306 -3.133 1.00 93.12 84 TYR A C 1
ATOM 621 O O . TYR A 1 84 ? 3.495 -12.926 -2.595 1.00 93.12 84 TYR A O 1
ATOM 629 N N . GLY A 1 85 ? 5.145 -12.844 -4.110 1.00 92.12 85 GLY A N 1
ATOM 630 C CA . GLY A 1 85 ? 4.980 -14.213 -4.598 1.00 92.12 85 GLY A CA 1
ATOM 631 C C . GLY A 1 85 ? 5.182 -15.246 -3.489 1.00 92.12 85 GLY A C 1
ATOM 632 O O . GLY A 1 85 ? 4.326 -16.106 -3.300 1.00 92.12 85 GLY A O 1
ATOM 633 N N . CYS A 1 86 ? 6.245 -15.115 -2.690 1.00 91.62 86 CYS A N 1
ATOM 634 C CA . CYS A 1 86 ? 6.481 -15.988 -1.539 1.00 91.62 86 CYS A CA 1
ATOM 635 C C . CYS A 1 86 ? 5.310 -15.955 -0.550 1.00 91.62 86 CYS A C 1
ATOM 637 O O . CYS A 1 86 ? 4.856 -17.001 -0.092 1.00 91.62 86 CYS A O 1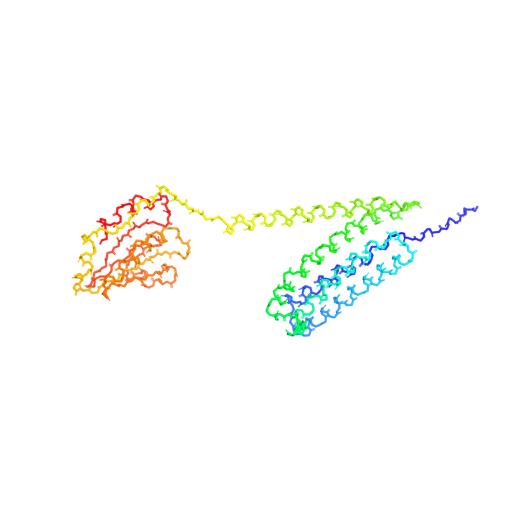
ATOM 639 N N . LEU A 1 87 ? 4.769 -14.767 -0.269 1.00 91.00 87 LEU A N 1
ATOM 640 C CA . LEU A 1 87 ? 3.592 -14.616 0.585 1.00 91.00 87 LEU A CA 1
ATOM 641 C C . LEU A 1 87 ? 2.337 -15.264 -0.026 1.00 91.00 87 LEU A C 1
ATOM 643 O O . LEU A 1 87 ? 1.566 -15.891 0.702 1.00 91.00 87 LEU A O 1
ATOM 647 N N . ARG A 1 88 ? 2.126 -15.115 -1.340 1.00 89.62 88 ARG A N 1
ATOM 648 C CA . ARG A 1 88 ? 0.962 -15.642 -2.074 1.00 89.62 88 ARG A CA 1
ATOM 649 C C . ARG A 1 88 ? 0.977 -17.167 -2.172 1.00 89.62 88 ARG A C 1
ATOM 651 O O . ARG A 1 88 ? -0.065 -17.789 -1.990 1.00 89.62 88 ARG A O 1
ATOM 658 N N . PHE A 1 89 ? 2.138 -17.758 -2.446 1.00 88.88 89 PHE A N 1
ATOM 659 C CA . PHE A 1 89 ? 2.307 -19.206 -2.615 1.00 88.88 89 PHE A CA 1
ATOM 660 C C . PHE A 1 89 ? 2.676 -19.940 -1.319 1.00 88.88 89 PHE A C 1
ATOM 662 O O . PHE A 1 89 ? 2.824 -21.158 -1.331 1.00 88.88 89 PHE A O 1
ATOM 669 N N . GLY A 1 90 ? 2.814 -19.221 -0.199 1.00 86.69 90 GLY A N 1
ATOM 670 C CA . GLY A 1 90 ? 3.154 -19.816 1.094 1.00 86.69 90 GLY A CA 1
ATOM 671 C C . GLY A 1 90 ? 4.602 -20.304 1.191 1.00 86.69 90 GLY A C 1
ATOM 672 O O . GLY A 1 90 ? 4.898 -21.157 2.021 1.00 86.69 90 GLY A O 1
ATOM 673 N N . TRP A 1 91 ? 5.510 -19.772 0.368 1.00 87.94 91 TRP A N 1
ATOM 674 C CA . TRP A 1 91 ? 6.946 -20.059 0.443 1.00 87.94 91 TRP A CA 1
ATOM 675 C C . TRP A 1 91 ? 7.578 -19.283 1.600 1.00 87.94 91 TRP A C 1
ATOM 677 O O . TRP A 1 91 ? 8.243 -18.262 1.415 1.00 87.94 91 TRP A O 1
ATOM 687 N N . LEU A 1 92 ? 7.299 -19.746 2.814 1.00 84.38 92 LEU A N 1
ATOM 688 C CA . LEU A 1 92 ? 7.853 -19.205 4.048 1.00 84.38 92 LEU A CA 1
ATOM 689 C C . LEU A 1 92 ? 9.235 -19.820 4.328 1.00 84.38 92 LEU A C 1
ATOM 691 O O . LEU A 1 92 ? 9.506 -20.944 3.896 1.00 84.38 92 LEU A O 1
ATOM 695 N N . PRO A 1 93 ? 10.128 -19.091 5.021 1.00 81.69 93 PRO A N 1
ATOM 696 C CA . PRO A 1 93 ? 11.386 -19.663 5.482 1.00 81.69 93 PRO A CA 1
ATOM 697 C C . PRO A 1 93 ? 11.135 -20.865 6.415 1.00 81.69 93 PRO A C 1
ATOM 699 O O . PRO A 1 93 ? 10.090 -20.905 7.068 1.00 81.69 93 PRO A O 1
ATOM 702 N N . PRO A 1 94 ? 12.078 -21.824 6.494 1.00 81.81 94 PRO A N 1
ATOM 703 C CA . PRO A 1 94 ? 11.960 -22.985 7.375 1.00 81.81 94 PRO A CA 1
ATOM 704 C C . PRO A 1 94 ? 11.726 -22.574 8.833 1.00 81.81 94 PRO A C 1
ATOM 706 O O . PRO A 1 94 ? 12.352 -21.619 9.305 1.00 81.81 94 PRO A O 1
ATOM 709 N N . GLU A 1 95 ? 10.881 -23.324 9.545 1.00 83.38 95 GLU A N 1
ATOM 710 C CA . GLU A 1 95 ? 10.529 -23.062 10.953 1.00 83.38 95 GLU A CA 1
ATOM 711 C C . GLU A 1 95 ? 11.757 -23.051 11.877 1.00 83.38 95 GLU A C 1
ATOM 713 O O . GLU A 1 95 ? 11.793 -22.309 12.856 1.00 83.38 95 GLU A O 1
ATOM 718 N N . ASP A 1 96 ? 12.809 -23.789 11.510 1.00 82.62 96 ASP A N 1
ATOM 719 C CA . ASP A 1 96 ? 14.075 -23.849 12.247 1.00 82.62 96 ASP A CA 1
ATOM 720 C C . ASP A 1 96 ? 14.822 -22.501 12.297 1.00 82.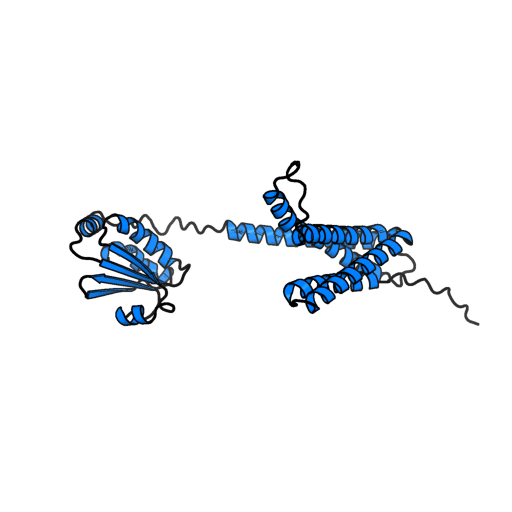62 96 ASP A C 1
ATOM 722 O O . ASP A 1 96 ? 15.651 -22.278 13.179 1.00 82.62 96 ASP A O 1
ATOM 726 N N . LEU A 1 97 ? 14.563 -21.602 11.339 1.00 80.88 97 LEU A N 1
ATOM 727 C CA . LEU A 1 97 ? 15.252 -20.313 11.213 1.00 80.88 97 LEU A CA 1
ATOM 728 C C . LEU A 1 97 ? 14.395 -19.135 11.684 1.00 80.88 97 LEU A C 1
ATOM 730 O O . LEU A 1 97 ? 14.937 -18.150 12.190 1.00 80.88 97 LEU A O 1
ATOM 734 N N . PHE A 1 98 ? 13.075 -19.202 11.497 1.00 84.31 98 PHE A N 1
ATOM 735 C CA . PHE A 1 98 ? 12.161 -18.109 11.815 1.00 84.31 98 PHE A CA 1
ATOM 736 C C . PHE A 1 98 ? 10.791 -18.620 12.249 1.00 84.31 98 PHE A C 1
ATOM 738 O O . PHE A 1 98 ? 10.248 -19.555 11.672 1.00 84.31 98 PHE A O 1
ATOM 745 N N . ASP A 1 99 ? 10.183 -17.897 13.190 1.00 88.25 99 ASP A N 1
ATOM 746 C CA . ASP A 1 99 ? 8.765 -18.041 13.511 1.00 88.25 99 ASP A CA 1
ATOM 747 C C . ASP A 1 99 ? 7.912 -17.721 12.257 1.00 88.25 99 ASP A C 1
ATOM 749 O O . ASP A 1 99 ? 7.991 -16.594 11.733 1.00 88.25 99 ASP A O 1
ATOM 753 N N . PRO A 1 100 ? 7.111 -18.681 11.754 1.00 85.81 100 PRO A N 1
ATOM 754 C CA . PRO A 1 100 ? 6.368 -18.535 10.507 1.00 85.81 100 PRO A CA 1
ATOM 755 C C . PRO A 1 100 ? 5.327 -17.408 10.560 1.00 85.81 100 PRO A C 1
ATOM 757 O O . PRO A 1 100 ? 5.090 -16.747 9.542 1.00 85.81 100 PRO A O 1
ATOM 760 N N . GLU A 1 101 ? 4.742 -17.110 11.727 1.00 87.69 101 GLU A N 1
ATOM 761 C CA . GLU A 1 101 ? 3.770 -16.017 11.868 1.00 87.69 101 GLU A CA 1
ATOM 762 C C . GLU A 1 101 ? 4.441 -14.646 11.748 1.00 87.69 101 GLU A C 1
ATOM 764 O O . GLU A 1 101 ? 3.956 -13.741 11.049 1.00 87.69 101 GLU A O 1
ATOM 769 N N . ARG A 1 102 ? 5.609 -14.499 12.381 1.00 87.88 102 ARG A N 1
ATOM 770 C CA . ARG A 1 102 ? 6.422 -13.282 12.281 1.00 87.88 102 ARG A CA 1
ATOM 771 C C . ARG A 1 102 ? 6.942 -13.095 10.866 1.00 87.88 102 ARG A C 1
ATOM 773 O O . ARG A 1 102 ? 6.830 -11.993 10.330 1.00 87.88 102 ARG A O 1
ATOM 780 N N . ALA A 1 103 ? 7.441 -14.158 10.234 1.00 87.56 103 ALA A N 1
ATOM 781 C CA . ALA A 1 103 ? 7.904 -14.117 8.850 1.00 87.56 103 ALA A CA 1
ATOM 782 C C . ALA A 1 103 ? 6.783 -13.655 7.909 1.00 87.56 103 ALA A C 1
ATOM 784 O O . ALA A 1 103 ? 6.971 -12.722 7.128 1.00 87.56 103 ALA A O 1
ATOM 785 N N . ARG A 1 104 ? 5.579 -14.223 8.042 1.00 90.00 104 ARG A N 1
ATOM 786 C CA . ARG A 1 104 ? 4.413 -13.826 7.242 1.00 90.00 104 ARG A CA 1
ATOM 787 C C . ARG A 1 104 ? 4.041 -12.359 7.443 1.00 90.00 104 ARG A C 1
ATOM 789 O O . ARG A 1 104 ? 3.729 -11.667 6.473 1.00 90.00 104 ARG A O 1
ATOM 796 N N . THR A 1 105 ? 4.095 -11.877 8.682 1.00 90.88 105 THR A N 1
ATOM 797 C CA . THR A 1 105 ? 3.815 -10.475 9.022 1.00 90.88 105 THR A CA 1
ATOM 798 C C . THR A 1 105 ? 4.840 -9.536 8.389 1.00 90.88 105 THR A C 1
ATOM 800 O O . THR A 1 105 ? 4.464 -8.563 7.733 1.00 90.88 105 THR A O 1
ATOM 803 N N . VAL A 1 106 ? 6.131 -9.858 8.501 1.00 90.06 106 VAL A N 1
ATOM 804 C CA . VAL A 1 106 ? 7.213 -9.082 7.880 1.00 90.06 106 VAL A CA 1
ATOM 805 C C . VAL A 1 106 ? 7.071 -9.069 6.361 1.00 90.06 106 VAL A C 1
ATOM 807 O O . VAL A 1 106 ? 7.148 -7.999 5.756 1.00 90.06 106 VAL A O 1
ATOM 810 N N . LEU A 1 107 ? 6.806 -10.216 5.728 1.00 90.56 107 LEU A N 1
ATOM 811 C CA . LEU A 1 107 ? 6.593 -10.288 4.280 1.00 90.56 107 LEU A CA 1
ATOM 812 C C . LEU A 1 107 ? 5.402 -9.425 3.856 1.00 90.56 107 LEU A C 1
A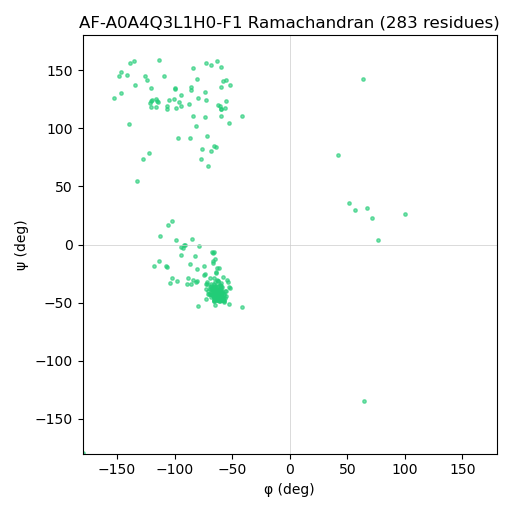TOM 814 O O . LEU A 1 107 ? 5.529 -8.650 2.912 1.00 90.56 107 LEU A O 1
ATOM 818 N N . ARG A 1 108 ? 4.279 -9.497 4.584 1.00 90.69 108 ARG A N 1
ATOM 819 C CA . ARG A 1 108 ? 3.058 -8.725 4.301 1.00 90.69 108 ARG A CA 1
ATOM 820 C C . ARG A 1 108 ? 3.282 -7.214 4.367 1.00 90.69 108 ARG A C 1
ATOM 822 O O . ARG A 1 108 ? 2.671 -6.490 3.588 1.00 90.69 108 ARG A 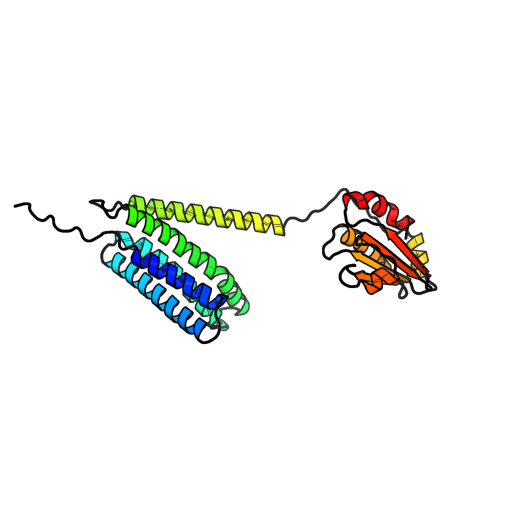O 1
ATOM 829 N N . VAL A 1 109 ? 4.141 -6.737 5.264 1.00 91.44 109 VAL A N 1
ATOM 830 C CA . VAL A 1 109 ? 4.398 -5.297 5.431 1.00 91.44 109 VAL A CA 1
ATOM 831 C C . VAL A 1 109 ? 5.522 -4.797 4.520 1.00 91.44 109 VAL A C 1
ATOM 833 O O . VAL A 1 109 ? 5.464 -3.665 4.051 1.00 91.44 109 VAL A O 1
ATOM 836 N N . SER A 1 110 ? 6.541 -5.613 4.249 1.00 91.00 110 SER A N 1
ATOM 837 C CA . SER A 1 110 ? 7.776 -5.164 3.585 1.00 91.00 110 SER A CA 1
ATOM 838 C C . SER A 1 110 ? 7.675 -5.047 2.065 1.00 91.00 110 SER A C 1
ATOM 840 O O . SER A 1 110 ? 8.321 -4.172 1.484 1.00 91.00 110 SER A O 1
ATOM 842 N N . PHE A 1 111 ? 6.865 -5.880 1.402 1.00 93.50 111 PHE A N 1
ATOM 843 C CA . PHE A 1 111 ? 6.867 -5.925 -0.062 1.00 93.50 111 PHE A CA 1
ATOM 844 C C . PHE A 1 111 ? 6.401 -4.602 -0.698 1.00 93.50 111 PHE A C 1
ATOM 846 O O . PHE A 1 111 ? 7.019 -4.140 -1.656 1.00 93.50 111 PHE A O 1
ATOM 853 N N . VAL A 1 112 ? 5.373 -3.943 -0.142 1.00 92.56 112 VAL A N 1
ATOM 854 C CA . VAL A 1 112 ? 4.840 -2.677 -0.685 1.00 92.56 112 VAL A CA 1
ATOM 855 C C . VAL A 1 112 ? 5.871 -1.540 -0.605 1.00 92.56 112 VAL A C 1
ATOM 857 O O . VAL A 1 112 ? 6.162 -0.948 -1.648 1.00 92.56 112 VAL A O 1
ATOM 860 N N . PRO A 1 113 ? 6.491 -1.240 0.557 1.00 92.62 113 PRO A N 1
ATOM 861 C CA . PRO A 1 113 ? 7.574 -0.263 0.639 1.00 92.62 113 PRO A CA 1
ATOM 862 C C . PRO A 1 113 ? 8.743 -0.560 -0.304 1.00 92.62 113 PRO A C 1
ATOM 864 O O . PRO A 1 113 ? 9.269 0.367 -0.915 1.00 92.62 113 PRO A O 1
ATOM 867 N N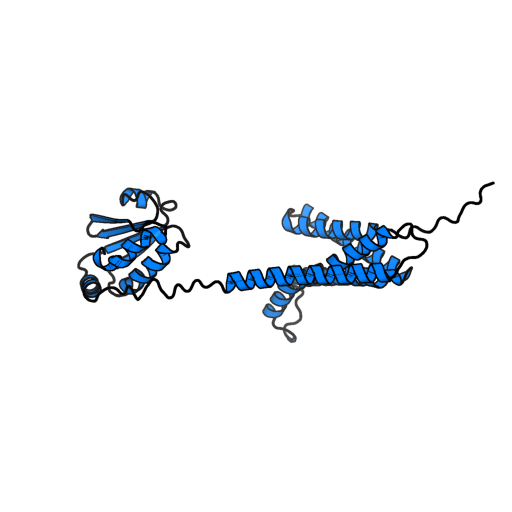 . ILE A 1 114 ? 9.135 -1.831 -0.463 1.00 95.12 114 ILE A N 1
ATOM 868 C CA . ILE A 1 114 ? 10.229 -2.231 -1.364 1.00 95.12 114 ILE A CA 1
ATOM 869 C C . ILE A 1 114 ? 9.867 -1.936 -2.825 1.00 95.12 114 ILE A C 1
ATOM 871 O O . ILE A 1 114 ? 10.670 -1.340 -3.549 1.00 95.12 114 ILE A O 1
ATOM 875 N N . ILE A 1 115 ? 8.647 -2.285 -3.249 1.00 95.31 115 ILE A N 1
ATOM 876 C CA . ILE A 1 115 ? 8.146 -1.960 -4.591 1.00 95.31 115 ILE A CA 1
ATOM 877 C C . ILE A 1 115 ? 8.141 -0.446 -4.800 1.00 95.31 115 ILE A C 1
ATOM 879 O O . ILE A 1 115 ? 8.660 0.017 -5.811 1.00 95.31 115 ILE A O 1
ATOM 883 N N . LEU A 1 116 ? 7.623 0.341 -3.854 1.00 94.69 116 LEU A N 1
ATOM 884 C CA . LEU A 1 116 ? 7.593 1.803 -3.973 1.00 94.69 116 LEU A CA 1
ATOM 885 C C . LEU A 1 116 ? 9.003 2.409 -4.039 1.00 94.69 116 LEU A C 1
ATOM 887 O O . LEU A 1 116 ? 9.256 3.302 -4.852 1.00 94.69 116 LEU A O 1
ATOM 891 N N . TRP A 1 117 ? 9.934 1.893 -3.233 1.00 95.56 117 TRP A N 1
ATOM 892 C CA . TRP A 1 117 ? 11.329 2.335 -3.194 1.00 95.56 117 TRP A CA 1
ATOM 893 C C . TRP A 1 117 ? 12.087 2.063 -4.498 1.00 95.56 117 TRP A C 1
ATOM 895 O O . TRP A 1 117 ? 12.972 2.837 -4.873 1.00 95.56 117 TRP A O 1
ATOM 905 N N . GLY A 1 118 ? 11.745 0.981 -5.200 1.00 95.56 118 GLY A N 1
ATOM 906 C CA . GLY A 1 118 ? 12.260 0.692 -6.536 1.00 95.56 118 GLY A CA 1
ATOM 907 C C . GLY A 1 118 ? 11.538 1.487 -7.625 1.00 95.56 118 GLY A C 1
ATOM 908 O O . GLY A 1 118 ? 12.166 2.186 -8.416 1.00 95.56 118 GLY A O 1
ATOM 909 N N . LEU A 1 119 ? 10.210 1.422 -7.655 1.00 95.56 119 LEU A N 1
ATOM 910 C CA . LEU A 1 119 ? 9.402 1.908 -8.770 1.00 95.56 119 LEU A CA 1
ATOM 911 C C . LEU A 1 119 ? 9.473 3.428 -8.909 1.00 95.56 119 LEU A C 1
ATOM 913 O O . LEU A 1 119 ? 9.643 3.942 -10.013 1.00 95.56 119 LEU A O 1
ATOM 917 N N . TRP A 1 120 ? 9.373 4.157 -7.796 1.00 95.62 120 TRP A N 1
ATOM 918 C CA . TRP A 1 120 ? 9.271 5.612 -7.845 1.00 95.62 120 TRP A CA 1
ATOM 919 C C . TRP A 1 120 ? 10.542 6.284 -8.396 1.00 95.62 120 TRP A C 1
ATOM 921 O O . TRP A 1 120 ? 10.440 7.076 -9.340 1.00 95.62 120 TRP A O 1
ATOM 931 N N . PRO A 1 121 ? 11.759 5.944 -7.924 1.00 95.56 121 PRO A N 1
ATOM 932 C CA . PRO A 1 121 ? 12.978 6.455 -8.541 1.00 95.56 121 PRO A CA 1
ATOM 933 C C . PRO A 1 121 ? 13.195 5.961 -9.972 1.00 95.56 121 PRO A C 1
ATOM 935 O O . PRO A 1 121 ? 13.655 6.757 -10.789 1.00 95.56 121 PRO A O 1
ATOM 938 N N . ALA A 1 122 ? 12.840 4.708 -10.297 1.00 94.81 122 ALA A N 1
ATOM 939 C CA . ALA A 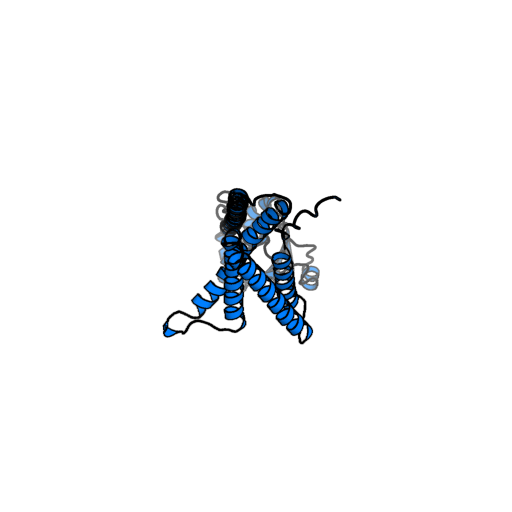1 122 ? 12.955 4.198 -11.665 1.00 94.81 122 ALA A CA 1
ATOM 940 C C . ALA A 1 122 ? 12.167 5.081 -12.642 1.00 94.81 122 ALA A C 1
ATOM 942 O O . ALA A 1 122 ? 12.722 5.553 -13.632 1.00 94.81 122 ALA A O 1
ATOM 943 N N . LEU A 1 123 ? 10.909 5.391 -12.319 1.00 94.38 123 LEU A N 1
ATOM 944 C CA . LEU A 1 123 ? 10.038 6.212 -13.160 1.00 94.38 123 LEU A CA 1
ATOM 945 C C . LEU A 1 123 ? 10.579 7.630 -13.380 1.00 94.38 123 LEU A C 1
ATOM 947 O O . LEU A 1 123 ? 10.612 8.109 -14.517 1.00 94.38 123 LEU A O 1
ATOM 951 N N . LEU A 1 124 ? 11.037 8.309 -12.322 1.00 94.88 124 LEU A N 1
ATOM 952 C CA . LEU A 1 124 ? 11.587 9.662 -12.471 1.00 94.88 124 LEU A CA 1
ATOM 953 C C . LEU A 1 124 ? 12.914 9.663 -13.234 1.00 94.88 124 LEU A C 1
ATOM 955 O O . LEU A 1 124 ? 13.164 10.581 -14.017 1.00 94.88 124 LEU A O 1
ATOM 959 N N . GLN A 1 125 ? 13.753 8.641 -13.055 1.00 93.94 125 GLN A N 1
ATOM 960 C CA . GLN A 1 125 ? 14.993 8.514 -13.818 1.00 93.94 125 GLN A CA 1
ATOM 961 C C . GLN A 1 125 ? 14.742 8.193 -15.293 1.00 93.94 125 GLN A C 1
ATOM 963 O O . GLN A 1 125 ? 15.424 8.754 -16.145 1.00 93.94 125 GLN A O 1
ATOM 968 N N . GLU A 1 126 ? 13.749 7.363 -15.616 1.00 92.94 126 GLU A N 1
ATOM 969 C CA . GLU A 1 126 ? 13.330 7.101 -17.000 1.00 92.94 126 GLU A CA 1
ATOM 970 C C . GLU A 1 126 ? 12.789 8.366 -17.662 1.00 92.94 126 GLU A C 1
ATOM 972 O O . GLU A 1 126 ? 13.144 8.681 -18.797 1.00 92.94 126 GLU A O 1
ATOM 977 N N . ARG A 1 127 ? 11.993 9.153 -16.930 1.00 92.62 127 ARG A N 1
ATOM 978 C CA . ARG A 1 127 ? 11.490 10.442 -17.416 1.00 92.62 127 ARG A CA 1
ATOM 979 C C . ARG A 1 127 ? 12.625 11.449 -17.628 1.00 92.62 127 ARG A C 1
ATOM 981 O O . ARG A 1 127 ? 12.637 12.164 -18.631 1.00 92.62 127 ARG A O 1
ATOM 988 N N . ALA A 1 128 ? 13.610 11.476 -16.730 1.00 92.19 128 ALA A N 1
ATOM 989 C CA . ALA A 1 128 ? 14.811 12.289 -16.893 1.00 92.19 128 ALA A CA 1
ATOM 990 C C . ALA A 1 128 ? 15.639 11.836 -18.108 1.00 92.19 128 ALA A C 1
ATOM 992 O O . ALA A 1 128 ? 16.021 12.675 -18.921 1.00 92.19 128 ALA A O 1
ATOM 993 N N . ALA A 1 129 ? 15.843 10.530 -18.296 1.00 90.31 129 ALA A N 1
ATOM 994 C CA . ALA A 1 129 ? 16.534 9.981 -19.460 1.00 90.31 129 ALA A CA 1
ATOM 995 C C . ALA A 1 129 ? 15.804 10.303 -20.775 1.00 90.31 129 ALA A C 1
ATOM 997 O O . ALA A 1 129 ? 16.436 10.698 -21.754 1.00 90.31 129 ALA A O 1
ATOM 998 N N . ALA A 1 130 ? 14.472 10.210 -20.791 1.00 88.94 130 ALA A N 1
ATOM 999 C CA . ALA A 1 130 ? 13.649 10.572 -21.942 1.00 88.94 130 ALA A CA 1
ATOM 1000 C C . ALA A 1 130 ? 13.808 12.050 -22.320 1.00 88.94 130 ALA A C 1
ATOM 1002 O O . ALA A 1 130 ? 13.934 12.380 -23.495 1.00 88.94 130 ALA A O 1
ATOM 1003 N N . SER A 1 131 ? 13.898 12.941 -21.327 1.00 87.75 131 SER A N 1
ATOM 1004 C CA . SER A 1 131 ? 14.139 14.374 -21.560 1.00 87.75 131 SER A CA 1
ATOM 1005 C C . SER A 1 131 ? 15.531 14.695 -22.128 1.00 87.75 131 SER A C 1
ATOM 1007 O O . SER A 1 131 ? 15.815 15.844 -22.455 1.00 87.75 131 SER A O 1
ATOM 1009 N N . MET A 1 132 ? 16.409 13.694 -22.228 1.00 88.06 132 MET A N 1
ATOM 1010 C CA . MET A 1 132 ? 17.778 13.803 -22.740 1.00 88.06 132 MET A CA 1
ATOM 1011 C C . MET A 1 132 ? 17.964 13.053 -24.066 1.00 88.06 132 MET A C 1
ATOM 1013 O O . MET A 1 132 ? 19.083 12.957 -24.560 1.00 88.06 132 MET A O 1
ATOM 1017 N N . ALA A 1 133 ? 16.877 12.545 -24.658 1.00 79.12 133 ALA A N 1
ATOM 1018 C CA . ALA A 1 133 ? 16.873 11.759 -25.891 1.00 79.12 133 ALA A CA 1
ATOM 1019 C C . ALA A 1 133 ? 17.614 12.416 -27.067 1.00 79.12 133 ALA A C 1
ATOM 1021 O O . ALA A 1 133 ? 18.249 11.720 -27.854 1.00 79.12 133 ALA A O 1
ATOM 1022 N N . GLY A 1 134 ? 17.502 13.743 -27.185 1.00 73.94 134 GLY A N 1
ATOM 1023 C CA . GLY A 1 134 ? 18.097 14.541 -28.261 1.00 73.94 134 GLY A CA 1
ATOM 1024 C C . GLY A 1 134 ? 19.410 15.233 -27.891 1.00 73.94 134 GLY A C 1
ATOM 1025 O O . GLY A 1 134 ? 19.924 16.007 -28.691 1.00 73.94 134 GLY A O 1
ATOM 1026 N N . ALA A 1 135 ? 19.943 15.008 -26.687 1.00 79.19 135 ALA A N 1
ATOM 1027 C CA . ALA A 1 135 ? 21.193 15.628 -26.259 1.00 79.19 135 ALA A CA 1
ATOM 1028 C C . ALA A 1 135 ? 22.405 14.871 -26.825 1.00 79.19 135 ALA A C 1
ATOM 1030 O O . ALA A 1 135 ? 22.417 13.642 -26.857 1.00 79.19 135 ALA A O 1
ATOM 1031 N N . ALA A 1 136 ? 23.454 15.604 -27.214 1.00 76.06 136 ALA A N 1
ATOM 1032 C CA . ALA A 1 136 ? 24.694 15.015 -27.730 1.00 76.06 136 ALA A CA 1
ATOM 1033 C C . ALA A 1 136 ? 25.413 14.133 -26.690 1.00 76.06 136 ALA A C 1
ATOM 1035 O O . ALA A 1 136 ? 26.060 13.150 -27.045 1.00 76.06 136 ALA A O 1
ATOM 1036 N N . LEU A 1 137 ? 25.280 14.468 -25.402 1.00 78.00 137 LEU A N 1
ATOM 1037 C CA . LEU A 1 137 ? 25.851 13.721 -24.285 1.00 78.00 137 LEU A CA 1
ATOM 1038 C C . LEU A 1 137 ? 24.814 13.551 -23.176 1.00 78.00 137 LEU A C 1
ATOM 1040 O O . LEU A 1 137 ? 24.103 14.485 -22.808 1.00 78.00 137 LEU A O 1
ATOM 1044 N N . ALA A 1 138 ? 24.756 12.348 -22.610 1.00 81.00 138 ALA A N 1
ATOM 1045 C CA . ALA A 1 138 ? 23.894 12.066 -21.476 1.00 81.00 138 ALA A CA 1
ATOM 1046 C C . ALA A 1 138 ? 24.572 12.480 -20.157 1.00 81.00 138 ALA A C 1
ATOM 1048 O O . ALA A 1 138 ? 25.535 11.875 -19.689 1.00 81.00 138 ALA A O 1
ATOM 1049 N N . GLU A 1 139 ? 24.036 13.520 -19.535 1.00 87.38 139 GLU A N 1
ATOM 1050 C CA . GLU A 1 139 ? 24.455 14.070 -18.250 1.00 87.38 139 GLU A CA 1
ATOM 1051 C C . GLU A 1 139 ? 24.062 13.197 -17.038 1.00 87.38 139 GLU A C 1
ATOM 1053 O O . GLU A 1 139 ? 22.907 13.131 -16.609 1.00 87.38 139 GLU A O 1
ATOM 1058 N N . SER A 1 140 ? 25.053 12.573 -16.400 1.00 88.56 140 SER A N 1
ATOM 1059 C CA . SER A 1 140 ? 24.825 11.699 -15.237 1.00 88.56 140 SER A CA 1
ATOM 1060 C C . SER A 1 140 ? 24.257 12.399 -13.997 1.00 88.56 140 SER A C 1
ATOM 1062 O O . SER A 1 140 ? 23.597 11.763 -13.171 1.00 88.56 140 SER A O 1
ATOM 1064 N N . TRP A 1 141 ? 24.477 13.707 -13.854 1.00 90.31 141 TRP A N 1
ATOM 1065 C CA . TRP A 1 141 ? 23.973 14.467 -12.712 1.00 90.31 141 TRP A CA 1
ATOM 1066 C C . TRP A 1 141 ? 22.443 14.592 -12.730 1.00 90.31 141 TRP A C 1
ATOM 1068 O O . TRP A 1 141 ? 21.838 14.511 -11.662 1.00 90.31 141 TRP A O 1
ATOM 1078 N N . ARG A 1 142 ? 21.806 14.681 -13.910 1.00 91.25 142 ARG A N 1
ATOM 1079 C CA . ARG A 1 142 ? 20.337 14.749 -14.046 1.00 91.25 142 ARG A CA 1
ATOM 1080 C C . ARG A 1 142 ? 19.667 13.476 -13.546 1.00 91.25 142 ARG A C 1
ATOM 1082 O O . ARG A 1 142 ? 18.692 13.546 -12.803 1.00 91.25 142 ARG A O 1
ATOM 1089 N N . LEU A 1 143 ? 20.238 12.313 -13.868 1.00 92.81 143 LEU A N 1
ATOM 1090 C CA . LEU A 1 143 ? 19.748 11.022 -13.373 1.00 92.81 143 LEU A CA 1
ATOM 1091 C C . LEU A 1 143 ? 19.923 10.879 -11.856 1.00 92.81 143 LEU A C 1
ATOM 1093 O O . LEU A 1 143 ? 19.036 10.352 -11.184 1.00 92.81 143 LEU A O 1
ATOM 1097 N N . ARG A 1 144 ? 21.039 11.367 -11.296 1.00 93.38 144 ARG A N 1
ATOM 1098 C CA . ARG A 1 144 ? 21.256 11.382 -9.838 1.00 93.38 144 ARG A CA 1
ATOM 1099 C C . ARG A 1 144 ? 20.311 12.349 -9.126 1.00 93.38 144 ARG A C 1
ATOM 1101 O O . ARG A 1 144 ? 19.828 12.034 -8.040 1.00 93.38 144 ARG A O 1
ATOM 1108 N N . LEU A 1 145 ? 20.031 13.505 -9.722 1.00 94.88 145 LEU A N 1
ATOM 1109 C CA . LEU A 1 145 ? 19.095 14.483 -9.173 1.00 94.88 145 LEU A CA 1
ATOM 1110 C C . LEU A 1 145 ? 17.656 13.949 -9.195 1.00 94.88 145 LEU A C 1
ATOM 1112 O O . LEU A 1 145 ? 16.959 14.044 -8.186 1.00 94.88 145 LEU A O 1
ATOM 1116 N N . ALA A 1 146 ? 17.240 13.309 -10.293 1.00 95.06 146 ALA A N 1
ATOM 1117 C CA . ALA A 1 146 ? 15.951 12.620 -10.392 1.00 95.06 146 ALA A CA 1
ATOM 1118 C C . ALA A 1 146 ? 15.815 11.511 -9.334 1.00 95.06 146 ALA A C 1
ATOM 1120 O O . ALA A 1 146 ? 14.796 11.406 -8.662 1.00 95.06 146 ALA A O 1
ATOM 1121 N N . GLN A 1 147 ? 16.875 10.733 -9.105 1.00 95.12 147 GLN A N 1
ATOM 1122 C CA . GLN A 1 147 ? 16.894 9.703 -8.063 1.00 95.12 147 GLN A CA 1
ATOM 1123 C C . GLN A 1 147 ? 16.774 10.277 -6.647 1.00 95.12 147 GLN A C 1
ATOM 1125 O O . GLN A 1 147 ? 16.030 9.744 -5.825 1.00 95.12 147 GLN A O 1
ATOM 1130 N N . ARG A 1 148 ? 17.536 11.334 -6.334 1.00 95.44 148 ARG A N 1
ATOM 1131 C CA . ARG A 1 148 ? 17.509 11.970 -5.008 1.00 95.44 148 ARG A CA 1
ATOM 1132 C C . ARG A 1 148 ? 16.155 12.613 -4.737 1.00 95.44 148 ARG A C 1
ATOM 1134 O O . ARG A 1 148 ? 15.586 12.356 -3.684 1.00 95.44 148 ARG A O 1
ATOM 1141 N N . SER A 1 149 ? 15.625 13.377 -5.693 1.00 96.38 149 SER A N 1
ATOM 1142 C CA . SER A 1 149 ? 14.294 13.984 -5.576 1.00 96.38 149 SER A CA 1
ATOM 1143 C C . SER A 1 149 ? 13.205 12.925 -5.413 1.00 96.38 149 SER A C 1
ATOM 1145 O O . SER A 1 149 ? 12.428 13.029 -4.472 1.00 96.38 149 SER A O 1
ATOM 1147 N N . ALA A 1 150 ? 13.219 11.848 -6.212 1.00 95.56 150 ALA A N 1
ATOM 1148 C CA . ALA A 1 150 ? 12.286 10.730 -6.055 1.00 95.56 150 ALA A CA 1
ATOM 1149 C C . ALA A 1 150 ? 12.279 10.181 -4.623 1.00 95.56 150 ALA A C 1
ATOM 1151 O O . ALA A 1 150 ? 11.225 10.057 -4.005 1.00 95.56 150 ALA A O 1
ATOM 1152 N N . ARG A 1 151 ? 13.463 9.874 -4.079 1.00 94.81 151 ARG A N 1
ATOM 1153 C CA . ARG A 1 151 ? 13.596 9.319 -2.725 1.00 94.81 151 ARG A CA 1
ATOM 1154 C C . ARG A 1 151 ? 13.140 10.297 -1.650 1.00 94.81 151 ARG A C 1
ATOM 1156 O O . ARG A 1 151 ? 12.455 9.874 -0.728 1.00 94.81 151 ARG A O 1
ATOM 1163 N N . ILE A 1 152 ? 13.488 11.578 -1.772 1.00 96.69 152 ILE A N 1
ATOM 1164 C CA . ILE A 1 152 ? 13.059 12.617 -0.825 1.00 96.69 152 ILE A CA 1
ATOM 1165 C C . ILE A 1 152 ? 11.534 12.748 -0.839 1.00 96.69 152 ILE A C 1
ATOM 1167 O O . ILE A 1 152 ? 10.921 12.737 0.223 1.00 96.69 152 ILE A O 1
ATOM 1171 N N . THR A 1 153 ? 10.910 12.807 -2.019 1.00 96.00 153 THR A N 1
ATOM 1172 C CA . THR A 1 153 ? 9.448 12.886 -2.145 1.00 96.00 153 THR A CA 1
ATOM 1173 C C . THR A 1 153 ? 8.766 11.648 -1.571 1.00 96.00 153 THR A C 1
ATOM 1175 O O . THR A 1 153 ? 7.798 11.781 -0.827 1.00 96.00 153 THR A O 1
ATOM 1178 N N . LEU A 1 154 ? 9.280 10.450 -1.868 1.00 95.25 154 LEU A N 1
ATOM 1179 C CA . LEU A 1 154 ? 8.725 9.203 -1.345 1.00 95.25 154 LEU A CA 1
ATOM 1180 C C . LEU A 1 154 ? 8.826 9.139 0.183 1.00 95.25 154 LEU A C 1
ATOM 1182 O O . LEU A 1 154 ? 7.835 8.843 0.844 1.00 95.25 154 LEU A O 1
ATOM 1186 N N . LEU A 1 155 ? 9.996 9.448 0.750 1.00 94.94 155 LEU A N 1
ATOM 1187 C CA . LEU A 1 155 ? 10.183 9.491 2.201 1.00 94.94 155 LEU A CA 1
ATOM 1188 C C . LEU A 1 155 ? 9.301 10.556 2.849 1.00 94.94 155 LEU A C 1
ATOM 1190 O O . LEU A 1 155 ? 8.695 10.281 3.874 1.00 94.94 155 LEU A O 1
ATOM 1194 N N . GLY A 1 156 ? 9.185 11.741 2.248 1.00 95.81 156 GLY A N 1
ATOM 1195 C CA . GLY A 1 156 ? 8.291 12.790 2.733 1.00 95.81 156 GLY A CA 1
ATOM 1196 C C . GLY A 1 156 ? 6.835 12.326 2.792 1.00 95.81 156 GLY A C 1
ATOM 1197 O O . GLY A 1 156 ? 6.179 12.509 3.814 1.00 95.81 156 GLY A O 1
ATOM 1198 N N . LEU A 1 157 ? 6.352 11.661 1.737 1.00 94.00 157 LEU A N 1
ATOM 1199 C CA . LEU A 1 157 ? 4.990 11.127 1.678 1.00 94.00 157 LEU A CA 1
ATOM 1200 C C . LEU A 1 157 ? 4.761 10.008 2.706 1.00 94.00 157 LEU A C 1
ATOM 1202 O O . LEU A 1 157 ? 3.748 10.016 3.400 1.00 94.00 157 LEU A O 1
ATOM 1206 N N . LEU A 1 158 ? 5.705 9.069 2.830 1.00 90.69 158 LEU A N 1
ATOM 1207 C CA . LEU A 1 158 ? 5.626 7.977 3.805 1.00 90.69 158 LEU A CA 1
ATOM 1208 C C . LEU A 1 158 ? 5.678 8.494 5.246 1.00 90.69 158 LEU A C 1
ATOM 1210 O O . LEU A 1 158 ? 4.896 8.043 6.078 1.00 90.69 158 LEU A O 1
ATOM 1214 N N . SER A 1 159 ? 6.546 9.463 5.535 1.00 92.19 159 SER A N 1
ATOM 1215 C CA . SER A 1 159 ? 6.613 10.115 6.844 1.00 92.19 159 SER A CA 1
ATOM 1216 C C . SER A 1 159 ? 5.317 10.850 7.162 1.00 92.19 159 SER A C 1
ATOM 1218 O O . SER A 1 159 ? 4.803 10.714 8.266 1.00 92.19 159 SER A O 1
ATOM 1220 N N . PHE A 1 160 ? 4.748 11.579 6.198 1.00 93.25 160 PHE A N 1
ATOM 1221 C CA . PHE A 1 160 ? 3.466 12.257 6.384 1.00 93.25 160 PHE A CA 1
ATOM 1222 C C . PHE A 1 160 ? 2.331 11.264 6.670 1.00 93.25 160 PHE A C 1
ATOM 1224 O O . PHE A 1 160 ? 1.587 11.445 7.632 1.00 93.25 160 PHE A O 1
ATOM 1231 N N . ALA A 1 161 ? 2.235 10.181 5.893 1.00 89.38 161 ALA A N 1
ATOM 1232 C CA . ALA A 1 161 ? 1.261 9.117 6.129 1.00 89.38 161 ALA A CA 1
ATOM 1233 C C . ALA A 1 161 ? 1.465 8.442 7.497 1.00 89.38 161 ALA A C 1
ATOM 1235 O O . ALA A 1 161 ? 0.497 8.192 8.209 1.00 89.38 161 ALA A O 1
ATOM 1236 N N . GLY A 1 162 ? 2.718 8.198 7.893 1.00 89.25 162 GLY A N 1
ATOM 1237 C CA . GLY A 1 162 ? 3.066 7.624 9.192 1.00 89.25 162 GLY A CA 1
ATOM 1238 C C . GLY A 1 162 ? 2.692 8.531 10.364 1.00 89.25 162 GLY A C 1
ATOM 1239 O O . GLY A 1 162 ? 2.107 8.057 11.332 1.00 89.25 162 GLY A O 1
ATOM 1240 N N . VAL A 1 163 ? 2.961 9.836 10.261 1.00 90.94 163 VAL A N 1
ATOM 1241 C CA . VAL A 1 163 ? 2.555 10.827 11.270 1.00 90.94 163 VAL A CA 1
ATOM 1242 C C . VAL A 1 163 ? 1.035 10.931 11.345 1.00 90.94 163 VAL A C 1
ATOM 1244 O O . VAL A 1 163 ? 0.495 10.960 12.443 1.00 90.94 163 VAL A O 1
ATOM 1247 N N . ASN A 1 164 ? 0.332 10.936 10.209 1.00 89.94 164 ASN A N 1
ATOM 1248 C CA . ASN A 1 164 ? -1.130 10.962 10.194 1.00 89.94 164 ASN A CA 1
ATOM 1249 C C . ASN A 1 164 ? -1.736 9.700 10.829 1.00 89.94 164 ASN A C 1
ATOM 1251 O O . ASN A 1 164 ? -2.661 9.795 11.631 1.00 89.94 164 ASN A O 1
ATOM 1255 N N . TYR A 1 165 ? -1.180 8.528 10.525 1.00 88.06 165 TYR A N 1
ATOM 1256 C CA . TYR A 1 165 ? -1.585 7.277 11.157 1.00 88.06 165 TYR A CA 1
ATOM 1257 C C . TYR A 1 165 ? -1.328 7.297 12.669 1.00 88.06 165 TYR A C 1
ATOM 1259 O O . TYR A 1 165 ? -2.226 6.977 13.443 1.00 88.06 165 TYR A O 1
ATOM 1267 N N . ALA A 1 166 ? -0.133 7.715 13.098 1.00 88.31 166 ALA A N 1
ATOM 1268 C CA . ALA A 1 166 ? 0.207 7.828 14.514 1.00 88.31 166 ALA A CA 1
ATOM 1269 C C . ALA A 1 166 ? -0.708 8.825 15.235 1.00 88.31 166 ALA A C 1
ATOM 1271 O O . ALA A 1 166 ? -1.193 8.519 16.318 1.00 88.31 166 ALA A O 1
ATOM 1272 N N . ALA A 1 167 ? -1.003 9.968 14.609 1.00 85.31 167 ALA A N 1
ATOM 1273 C CA . ALA A 1 167 ? -1.944 10.947 15.133 1.00 85.31 167 ALA A CA 1
ATOM 1274 C C . ALA A 1 167 ? -3.330 10.326 15.335 1.00 85.31 167 ALA A C 1
ATOM 1276 O O . ALA A 1 167 ? -3.858 10.433 16.427 1.00 85.31 167 ALA A O 1
ATOM 1277 N N . ASN A 1 168 ? -3.875 9.600 14.354 1.00 81.75 168 ASN A N 1
ATOM 1278 C CA . ASN A 1 168 ? -5.186 8.951 14.485 1.00 81.75 168 ASN A CA 1
ATOM 1279 C C . ASN A 1 168 ? -5.216 7.831 15.538 1.00 81.75 168 ASN A C 1
ATOM 1281 O O . ASN A 1 168 ? -6.203 7.683 16.249 1.00 81.75 168 ASN A O 1
ATOM 1285 N N . VAL A 1 169 ? -4.155 7.025 15.652 1.00 82.38 169 VAL A N 1
ATOM 1286 C CA . VAL A 1 169 ? -4.090 5.948 16.658 1.00 82.38 169 VAL A CA 1
ATOM 1287 C C . VAL A 1 169 ? -3.909 6.512 18.069 1.00 82.38 169 VAL A C 1
ATOM 1289 O O . VAL A 1 169 ? -4.387 5.922 19.040 1.00 82.38 169 VAL A O 1
ATOM 1292 N N . TRP A 1 170 ? -3.206 7.637 18.197 1.00 72.69 170 TRP A N 1
ATOM 1293 C CA . TRP A 1 170 ? -2.947 8.297 19.475 1.00 72.69 170 TRP A CA 1
ATOM 1294 C C . TRP A 1 170 ? -3.941 9.404 19.816 1.00 72.69 170 TRP A C 1
ATOM 1296 O O . TRP A 1 170 ? -3.836 9.953 20.913 1.00 72.69 170 TRP A O 1
ATOM 1306 N N . ASP A 1 171 ? -4.909 9.703 18.944 1.00 64.88 171 ASP A N 1
ATOM 1307 C CA . ASP A 1 171 ? -5.999 10.649 19.199 1.00 64.88 171 ASP A CA 1
ATOM 1308 C C . ASP A 1 171 ? -6.982 10.063 20.224 1.00 64.88 171 ASP A C 1
ATOM 1310 O O . ASP A 1 171 ? -8.121 9.694 19.944 1.00 64.88 171 ASP A O 1
ATOM 1314 N N . ARG A 1 172 ? -6.508 9.923 21.464 1.00 56.53 172 ARG A N 1
ATOM 1315 C CA . ARG A 1 172 ? -7.357 9.744 22.631 1.00 56.53 172 ARG A CA 1
ATOM 1316 C C . ARG A 1 172 ? -7.843 11.125 23.040 1.00 56.53 172 ARG A C 1
ATOM 1318 O O . ARG A 1 172 ? -7.129 11.861 23.720 1.00 56.53 172 ARG A O 1
ATOM 1325 N N . LYS A 1 173 ? -9.087 11.443 22.684 1.00 55.19 173 LYS A N 1
ATOM 1326 C CA . LYS A 1 173 ? -9.846 12.538 23.297 1.00 55.19 173 LYS A CA 1
ATOM 1327 C C . LYS A 1 173 ? -10.075 12.224 24.779 1.00 55.19 173 LYS A C 1
ATOM 1329 O O . LYS A 1 173 ? -11.096 11.666 25.164 1.00 55.19 173 LYS A O 1
ATOM 1334 N N . VAL A 1 174 ? -9.101 12.542 25.626 1.00 48.47 174 VAL A N 1
ATOM 1335 C CA . VAL A 1 174 ? -9.281 12.496 27.080 1.00 48.47 174 VAL A CA 1
ATOM 1336 C C . VAL A 1 174 ? -9.858 13.842 27.502 1.00 48.47 174 VAL A C 1
ATOM 1338 O O . VAL A 1 174 ? -9.124 14.801 27.735 1.00 48.47 174 VAL A O 1
ATOM 1341 N N . ASP A 1 175 ? -11.187 13.932 27.554 1.00 53.00 175 ASP A N 1
ATOM 1342 C CA . ASP A 1 175 ? -11.886 15.133 28.014 1.00 53.00 175 ASP A CA 1
ATOM 1343 C C . ASP A 1 175 ? -11.808 15.218 29.552 1.00 53.00 175 ASP A C 1
ATOM 1345 O O . ASP A 1 175 ? -12.690 14.775 30.287 1.00 53.00 175 ASP A O 1
ATOM 1349 N N . LEU A 1 176 ? -10.680 15.737 30.052 1.00 51.12 176 LEU A N 1
ATOM 1350 C CA . LEU A 1 176 ? -10.329 15.787 31.482 1.00 51.12 176 LEU A CA 1
ATOM 1351 C C . LEU A 1 176 ? -11.228 16.715 32.322 1.00 51.12 176 LEU A C 1
ATOM 1353 O O . LEU A 1 176 ? -11.106 16.735 33.547 1.00 51.12 176 LEU A O 1
ATOM 1357 N N . SER A 1 177 ? -12.120 17.483 31.690 1.00 55.41 177 SER A N 1
ATOM 1358 C CA . SER A 1 177 ? -12.861 18.563 32.353 1.00 55.41 177 SER A CA 1
ATOM 1359 C C . SER A 1 177 ? -14.370 18.333 32.464 1.00 55.41 177 SER A C 1
ATOM 1361 O O . SER A 1 177 ? -15.016 19.053 33.226 1.00 55.41 177 SER A O 1
ATOM 1363 N N . TYR A 1 178 ? -14.965 17.374 31.738 1.00 49.91 178 TYR A N 1
ATOM 1364 C CA . TYR A 1 178 ? -16.426 17.386 31.549 1.00 49.91 178 TYR A CA 1
ATOM 1365 C C . TYR A 1 178 ? -17.242 16.401 32.399 1.00 49.91 178 TYR A C 1
ATOM 1367 O O . TYR A 1 178 ? -18.367 16.737 32.773 1.00 49.91 178 TYR A O 1
ATOM 1375 N N . PHE A 1 179 ? -16.684 15.255 32.799 1.00 52.31 179 PHE A N 1
ATOM 1376 C CA . PHE A 1 179 ? -17.364 14.294 33.679 1.00 52.31 179 PHE A CA 1
ATOM 1377 C C . PHE A 1 179 ? -16.543 14.038 34.935 1.00 52.31 179 PHE A C 1
ATOM 1379 O O . PHE A 1 179 ? -15.872 13.021 35.095 1.00 52.31 179 PHE A O 1
ATOM 1386 N N . LYS A 1 180 ? -16.627 14.979 35.875 1.00 47.84 180 LYS A N 1
ATOM 1387 C CA . LYS A 1 180 ? -16.315 14.702 37.275 1.00 47.84 180 LYS A CA 1
ATOM 1388 C C . LYS A 1 180 ? -17.371 13.707 37.778 1.00 47.84 180 LYS A C 1
ATOM 1390 O O . LYS A 1 180 ? -18.418 14.121 38.255 1.00 47.84 180 LYS A O 1
ATOM 1395 N N . THR A 1 181 ? -17.121 12.419 37.535 1.00 48.47 181 THR A N 1
ATOM 1396 C CA . THR A 1 181 ? -17.760 11.263 38.177 1.00 48.47 181 THR A CA 1
ATOM 1397 C C . THR A 1 181 ? -19.277 11.401 38.366 1.00 48.47 181 THR A C 1
ATOM 1399 O O . THR A 1 181 ? -19.761 11.594 39.480 1.00 48.47 181 THR A O 1
ATOM 1402 N N . THR A 1 182 ? -20.057 11.225 37.294 1.00 57.97 182 THR A N 1
ATOM 1403 C CA . THR A 1 182 ? -21.449 10.761 37.420 1.00 57.97 182 THR A CA 1
ATOM 1404 C C . THR A 1 182 ? -21.399 9.314 37.897 1.00 57.97 182 THR A C 1
ATOM 1406 O O . THR A 1 182 ? -21.430 8.362 37.131 1.00 57.97 182 THR A O 1
ATOM 1409 N N . VAL A 1 183 ? -21.200 9.147 39.194 1.00 67.69 183 VAL A N 1
ATOM 1410 C CA . VAL A 1 183 ? -21.364 7.874 39.881 1.00 67.69 183 VAL A CA 1
ATOM 1411 C C . VAL A 1 183 ? -22.779 7.896 40.433 1.00 67.69 183 VAL A C 1
ATOM 1413 O O . VAL A 1 183 ? -23.145 8.877 41.078 1.00 67.69 183 VAL A O 1
ATOM 1416 N N . ALA A 1 184 ? -23.566 6.851 40.171 1.00 76.38 184 ALA A N 1
ATOM 1417 C CA . ALA A 1 184 ? -24.919 6.754 40.715 1.00 76.38 184 ALA A CA 1
ATOM 1418 C C . ALA A 1 184 ? -24.902 6.955 42.234 1.00 76.38 184 ALA A C 1
ATOM 1420 O O . ALA A 1 184 ? -24.017 6.425 42.927 1.00 76.38 184 ALA A O 1
ATOM 1421 N N . SER A 1 185 ? -25.862 7.725 42.737 1.00 82.06 185 SER A N 1
ATOM 1422 C CA . SER A 1 185 ? -25.973 7.991 44.167 1.00 82.06 185 SER A CA 1
ATOM 1423 C C . SER A 1 185 ? -26.243 6.702 44.949 1.00 82.06 185 SER A C 1
ATOM 1425 O O . SER A 1 185 ? -26.688 5.684 44.411 1.00 82.06 185 SER A O 1
ATOM 1427 N N . GLU A 1 186 ? -25.929 6.716 46.244 1.00 81.94 186 GLU A N 1
ATOM 1428 C CA . GLU A 1 186 ? -26.183 5.569 47.123 1.00 81.94 186 GLU A CA 1
ATOM 1429 C C . GLU A 1 186 ? -27.677 5.205 47.154 1.00 81.94 186 GLU A C 1
ATOM 1431 O O . GLU A 1 186 ? -28.019 4.030 47.056 1.00 81.94 186 GLU A O 1
ATOM 1436 N N . SER A 1 187 ? -28.559 6.210 47.109 1.00 83.25 187 SER A N 1
ATOM 1437 C CA . SER A 1 187 ? -30.008 6.028 46.967 1.00 83.25 187 SER A CA 1
ATOM 1438 C C . SER A 1 187 ? -30.395 5.237 45.718 1.00 83.25 187 SER A C 1
ATOM 1440 O O . SER A 1 187 ? -31.159 4.279 45.820 1.00 83.25 187 SER A O 1
ATOM 1442 N N . THR A 1 188 ? -29.848 5.580 44.548 1.00 83.75 188 THR A N 1
ATOM 1443 C CA . THR A 1 188 ? -30.147 4.880 43.287 1.00 83.75 188 THR A CA 1
ATOM 1444 C C . THR A 1 188 ? -29.680 3.428 43.351 1.00 83.75 188 THR A C 1
ATOM 1446 O O . THR A 1 188 ? -30.387 2.509 42.937 1.00 83.75 188 THR A O 1
ATOM 1449 N N . ARG A 1 189 ? -28.506 3.181 43.943 1.00 85.56 189 ARG A N 1
ATOM 1450 C CA . ARG A 1 189 ? -27.988 1.818 44.130 1.00 85.56 189 ARG A CA 1
ATOM 1451 C C . ARG A 1 189 ? -28.862 0.982 45.056 1.00 85.56 189 ARG A C 1
ATOM 1453 O O . ARG A 1 189 ? -29.075 -0.195 44.771 1.00 85.56 189 ARG A O 1
ATOM 1460 N N . ASP A 1 190 ? -29.367 1.565 46.136 1.00 85.19 190 ASP A N 1
ATOM 1461 C CA . ASP A 1 190 ? -30.218 0.855 47.091 1.00 85.19 190 ASP A CA 1
ATOM 1462 C C . ASP A 1 190 ? -31.609 0.555 46.526 1.00 85.19 190 ASP A C 1
ATOM 1464 O O . ASP A 1 190 ? -32.153 -0.521 46.791 1.00 85.19 190 ASP A O 1
ATOM 1468 N N . ILE A 1 191 ? -32.153 1.437 45.681 1.00 84.62 191 ILE A N 1
ATOM 1469 C CA . ILE A 1 191 ? -33.373 1.161 44.907 1.00 84.62 191 ILE A CA 1
ATOM 1470 C C . ILE A 1 191 ? -33.147 -0.044 43.989 1.00 84.62 191 ILE A C 1
ATOM 1472 O O . ILE A 1 191 ? -33.942 -0.984 43.993 1.00 84.62 191 ILE A O 1
ATOM 1476 N N . LEU A 1 192 ? -32.035 -0.061 43.247 1.00 86.06 192 LEU A N 1
ATOM 1477 C CA . LEU A 1 192 ? -31.736 -1.142 42.308 1.00 86.06 192 LEU A CA 1
ATOM 1478 C C . LEU A 1 192 ? -31.501 -2.488 43.007 1.00 86.06 192 LEU A C 1
ATOM 1480 O O . LEU A 1 192 ? -32.003 -3.514 42.545 1.00 86.06 192 LEU A O 1
ATOM 1484 N N . ARG A 1 193 ? -30.805 -2.498 44.150 1.00 86.50 193 ARG A N 1
ATOM 1485 C CA . ARG A 1 193 ? -30.603 -3.711 44.967 1.00 86.50 193 ARG A CA 1
ATOM 1486 C C . ARG A 1 193 ? -31.920 -4.322 45.448 1.00 86.50 193 ARG A C 1
ATOM 1488 O O . ARG A 1 193 ? -32.022 -5.541 45.547 1.00 86.50 193 ARG A O 1
ATOM 1495 N N . ASN A 1 194 ? -32.921 -3.485 45.717 1.00 86.25 194 ASN A N 1
ATOM 1496 C CA . ASN A 1 194 ? -34.221 -3.893 46.253 1.00 86.25 194 ASN A CA 1
ATOM 1497 C C . ASN A 1 194 ? -35.333 -3.946 45.190 1.00 86.25 194 ASN A C 1
ATOM 1499 O O . ASN A 1 194 ? -36.518 -3.919 45.526 1.00 86.25 194 ASN A O 1
ATOM 1503 N N . LEU A 1 195 ? -34.972 -4.041 43.906 1.00 86.31 195 LEU A N 1
ATOM 1504 C CA . LEU A 1 195 ? -35.928 -4.125 42.804 1.00 86.31 195 LEU A CA 1
ATOM 1505 C C . LEU A 1 195 ? -36.893 -5.306 42.971 1.00 86.31 195 LEU A C 1
ATOM 1507 O O . LEU A 1 195 ? -36.507 -6.477 42.928 1.00 86.31 195 LEU A O 1
ATOM 1511 N N . SER A 1 196 ? -38.184 -5.006 43.104 1.00 81.88 196 SER A N 1
ATOM 1512 C CA . SER A 1 196 ? -39.251 -6.006 43.224 1.00 81.88 196 SER A CA 1
ATOM 1513 C C . SER A 1 196 ? -39.676 -6.599 41.876 1.00 81.88 196 SER A C 1
ATOM 1515 O O . SER A 1 196 ? -40.234 -7.695 41.846 1.00 81.88 196 SER A O 1
ATOM 1517 N N . THR A 1 197 ? -39.393 -5.903 40.774 1.00 85.62 197 THR A N 1
ATOM 1518 C CA . THR A 1 197 ? -39.878 -6.216 39.422 1.00 85.62 197 THR A CA 1
ATOM 1519 C C . THR A 1 197 ? -38.751 -6.108 38.396 1.00 85.62 197 THR A C 1
ATOM 1521 O O . THR A 1 197 ? -37.719 -5.496 38.674 1.00 85.62 197 THR A O 1
ATOM 1524 N N . GLU A 1 198 ? -38.902 -6.777 37.250 1.00 88.38 198 GLU A N 1
ATOM 1525 C CA . GLU A 1 198 ? -37.909 -6.714 36.171 1.00 88.38 198 GLU A CA 1
ATOM 1526 C C . GLU A 1 198 ? -37.982 -5.361 35.459 1.00 88.38 198 GLU A C 1
ATOM 1528 O O . GLU A 1 198 ? -39.067 -4.906 35.089 1.00 88.38 198 GLU A O 1
ATOM 1533 N N . VAL A 1 199 ? -36.819 -4.733 35.277 1.00 89.06 199 VAL A N 1
ATOM 1534 C CA . VAL A 1 199 ? -36.667 -3.438 34.608 1.00 89.06 199 VAL A CA 1
ATOM 1535 C C . VAL A 1 199 ? -35.745 -3.608 33.408 1.00 89.06 199 VAL A C 1
ATOM 1537 O O . VAL A 1 199 ? -34.599 -4.049 33.543 1.00 89.06 199 VAL A O 1
ATOM 1540 N N . GLN A 1 200 ? -36.236 -3.241 32.226 1.00 90.19 200 GLN A N 1
ATOM 1541 C CA . GLN A 1 200 ? -35.469 -3.250 30.987 1.00 90.19 200 GLN A CA 1
ATOM 1542 C C . GLN A 1 200 ? -35.127 -1.820 30.559 1.00 90.19 200 GLN A C 1
ATOM 1544 O O . GLN A 1 200 ? -36.006 -1.012 30.273 1.00 90.19 200 GLN A O 1
ATOM 1549 N N . LEU A 1 201 ? -33.832 -1.523 30.483 1.00 91.56 201 LEU A N 1
ATOM 1550 C CA . LEU A 1 201 ? -33.284 -0.273 29.973 1.00 91.56 201 LEU A CA 1
ATOM 1551 C C . LEU A 1 201 ? -32.832 -0.481 28.526 1.00 91.56 201 LEU A C 1
ATOM 1553 O O . LEU A 1 201 ? -31.927 -1.272 28.267 1.00 91.56 201 LEU A O 1
ATOM 1557 N N . THR A 1 202 ? -33.439 0.235 27.583 1.00 92.00 202 THR A N 1
ATOM 1558 C CA . THR A 1 202 ? -33.077 0.187 26.160 1.00 92.00 202 THR A CA 1
ATOM 1559 C C . THR A 1 202 ? -32.551 1.539 25.697 1.00 92.00 202 THR A C 1
ATOM 1561 O O . THR A 1 202 ? -33.265 2.539 25.721 1.00 92.00 202 THR A O 1
ATOM 1564 N N . LEU A 1 203 ? -31.297 1.566 25.255 1.00 92.12 203 LEU A N 1
ATOM 1565 C CA . LEU A 1 203 ? -30.628 2.739 24.700 1.00 92.12 203 LEU A CA 1
ATOM 1566 C C . LEU A 1 203 ? -30.756 2.735 23.175 1.00 92.12 203 LEU A C 1
ATOM 1568 O O . LEU A 1 203 ? -30.256 1.821 22.521 1.00 92.12 203 LEU A O 1
ATOM 1572 N N . PHE A 1 204 ? -31.389 3.771 22.620 1.00 92.62 204 PHE A N 1
ATOM 1573 C CA . PHE A 1 204 ? -31.554 3.959 21.177 1.00 92.62 204 PHE A CA 1
ATOM 1574 C C . PHE A 1 204 ? -30.483 4.896 20.623 1.00 92.62 204 PHE A C 1
ATOM 1576 O O . PHE A 1 204 ? -30.663 6.116 20.633 1.00 92.62 204 PHE A O 1
ATOM 1583 N N . PHE A 1 205 ? -29.358 4.344 20.167 1.00 91.19 205 PHE A N 1
ATOM 1584 C CA . PHE A 1 205 ? -28.228 5.109 19.629 1.00 91.19 205 PHE A CA 1
ATOM 1585 C C . PHE A 1 205 ? -27.516 4.339 18.507 1.00 91.19 205 PHE A C 1
ATOM 1587 O O . PHE A 1 205 ? -27.443 3.111 18.568 1.00 91.19 205 PHE A O 1
ATOM 1594 N N . PRO A 1 206 ? -26.942 5.040 17.512 1.00 87.19 206 PRO A N 1
ATOM 1595 C CA . PRO A 1 206 ? -26.103 4.399 16.512 1.00 87.19 206 PRO A CA 1
ATOM 1596 C C . PRO A 1 206 ? -24.785 3.906 17.136 1.00 87.19 206 PRO A C 1
ATOM 1598 O O . PRO A 1 206 ? -24.320 4.478 18.133 1.00 87.19 206 PRO A O 1
ATOM 1601 N N . PRO A 1 207 ? -24.150 2.873 16.550 1.00 78.69 207 PRO A N 1
ATOM 1602 C CA . PRO A 1 207 ? -22.841 2.411 16.996 1.00 78.69 207 PRO A CA 1
ATOM 1603 C C . PRO A 1 207 ? -21.814 3.552 16.914 1.00 78.69 207 PRO A C 1
ATOM 1605 O O . PRO A 1 207 ? -21.831 4.346 15.975 1.00 78.69 207 PRO A O 1
ATOM 1608 N N . SER A 1 208 ? -20.922 3.631 17.906 1.00 79.44 208 SER A N 1
ATOM 1609 C CA . SER A 1 208 ? -19.862 4.654 18.006 1.00 79.44 208 SER A CA 1
ATOM 1610 C C . SER A 1 208 ? -20.341 6.096 18.249 1.00 79.44 208 SER A C 1
ATOM 1612 O O . SER A 1 208 ? -19.693 7.048 17.818 1.00 79.44 208 SER A O 1
ATOM 1614 N N . ASN A 1 209 ? -21.459 6.282 18.958 1.00 84.31 209 ASN A N 1
ATOM 1615 C CA . ASN A 1 209 ? -21.908 7.601 19.408 1.00 84.31 209 ASN A CA 1
ATOM 1616 C C . ASN A 1 209 ? -21.264 8.022 20.749 1.00 84.31 209 ASN A C 1
ATOM 1618 O O . ASN A 1 209 ? -21.243 7.245 21.702 1.00 84.31 209 ASN A O 1
ATOM 1622 N N . GLU A 1 210 ? -20.806 9.276 20.845 1.00 80.31 210 GLU A N 1
ATOM 1623 C CA . GLU A 1 210 ? -20.136 9.809 22.046 1.00 80.31 210 GLU A CA 1
ATOM 1624 C C . GLU A 1 210 ? -21.072 9.885 23.276 1.00 80.31 210 GLU A C 1
ATOM 1626 O O . GLU A 1 210 ? -20.635 9.648 24.399 1.00 80.31 210 GLU A O 1
ATOM 1631 N N . VAL A 1 211 ? -22.373 10.162 23.097 1.00 83.94 211 VAL A N 1
ATOM 1632 C CA . VAL A 1 211 ? -23.362 10.190 24.198 1.00 83.94 211 VAL A CA 1
ATOM 1633 C C . VAL A 1 211 ? -23.652 8.781 24.710 1.00 83.94 211 VAL A C 1
ATOM 1635 O O . VAL A 1 211 ? -23.738 8.573 25.921 1.00 83.94 211 VAL A O 1
ATOM 1638 N N . LEU A 1 212 ? -23.756 7.806 23.802 1.00 86.38 212 LEU A N 1
ATOM 1639 C CA . LEU A 1 212 ? -23.944 6.398 24.155 1.00 86.38 212 LEU A CA 1
ATOM 1640 C C . LEU A 1 212 ? -22.828 5.904 25.081 1.00 86.38 212 LEU A C 1
ATOM 1642 O O . LEU A 1 212 ? -23.123 5.279 26.097 1.00 86.38 212 LEU A O 1
ATOM 1646 N N . GLU A 1 213 ? -21.571 6.215 24.762 1.00 84.50 213 GLU A N 1
ATOM 1647 C CA . GLU A 1 213 ? -20.416 5.814 25.571 1.00 84.50 213 GLU A CA 1
ATOM 1648 C C . GLU A 1 213 ? -20.517 6.350 27.010 1.00 84.50 213 GLU A C 1
ATOM 1650 O O . GLU A 1 213 ? -20.298 5.613 27.973 1.00 84.50 213 GLU A O 1
ATOM 1655 N N . GLN A 1 214 ? -20.947 7.605 27.177 1.00 82.00 214 GLN A N 1
ATOM 1656 C CA . GLN A 1 214 ? -21.114 8.221 28.499 1.00 82.00 214 GLN A CA 1
ATOM 1657 C C . GLN A 1 214 ? -22.260 7.597 29.300 1.00 82.00 214 GLN A C 1
ATOM 1659 O O . GLN A 1 214 ? -22.107 7.278 30.481 1.00 82.00 214 GLN A O 1
ATOM 1664 N N . VAL A 1 215 ? -23.413 7.387 28.665 1.00 86.12 215 VAL A N 1
ATOM 1665 C CA . VAL A 1 215 ? -24.590 6.805 29.326 1.00 86.12 215 VAL A CA 1
ATOM 1666 C C . VAL A 1 215 ? -24.334 5.342 29.685 1.00 86.12 215 VAL A C 1
ATOM 1668 O O . VAL A 1 215 ? -24.695 4.889 30.771 1.00 86.12 215 VAL A O 1
ATOM 1671 N N . GLN A 1 216 ? -23.656 4.602 28.808 1.00 86.06 216 GLN A N 1
ATOM 1672 C CA . GLN A 1 216 ? -23.267 3.224 29.071 1.00 86.06 216 GLN A CA 1
ATOM 1673 C C . GLN A 1 216 ? -22.241 3.143 30.205 1.00 86.06 216 GLN A C 1
ATOM 1675 O O . GLN A 1 216 ? -22.367 2.266 31.057 1.00 86.06 216 GLN A O 1
ATOM 1680 N N . SER A 1 217 ? -21.282 4.070 30.279 1.00 85.00 217 SER A N 1
ATOM 1681 C CA . SER A 1 217 ? -20.340 4.165 31.403 1.00 85.00 217 SER A CA 1
ATOM 1682 C C . SER A 1 217 ? -21.057 4.384 32.747 1.00 85.00 217 SER A C 1
ATOM 1684 O O . SER A 1 217 ? -20.671 3.796 33.757 1.00 85.00 217 SER A O 1
ATOM 1686 N N . TYR A 1 218 ? -22.159 5.144 32.755 1.00 84.50 218 TYR A N 1
ATOM 1687 C CA . TYR A 1 218 ? -23.008 5.345 33.935 1.00 84.50 218 TYR A CA 1
ATOM 1688 C C . TYR A 1 218 ? -23.850 4.109 34.315 1.00 84.50 218 TYR A C 1
ATOM 1690 O O . TYR A 1 218 ? -23.895 3.732 35.486 1.00 84.50 218 TYR A O 1
ATOM 1698 N N . LEU A 1 219 ? -24.516 3.468 33.344 1.00 86.50 219 LEU A N 1
ATOM 1699 C CA . LEU A 1 219 ? -25.471 2.374 33.593 1.00 86.50 219 LEU A CA 1
ATOM 1700 C C . LEU A 1 219 ? -24.809 0.997 33.750 1.00 86.50 219 LEU A C 1
ATOM 1702 O O . LEU A 1 219 ? -25.317 0.152 34.486 1.00 86.50 219 LEU A O 1
ATOM 1706 N N . SER A 1 220 ? -23.678 0.742 33.088 1.00 86.50 220 SER A N 1
ATOM 1707 C CA . SER A 1 220 ? -23.024 -0.579 33.111 1.00 86.50 220 SER A CA 1
ATOM 1708 C C . SER A 1 220 ? -22.620 -1.039 34.518 1.00 86.50 220 SER A C 1
ATOM 1710 O O . SER A 1 220 ? -22.839 -2.208 34.828 1.00 86.50 220 SER A O 1
ATOM 1712 N N . PRO A 1 221 ? -22.106 -0.170 35.414 1.00 85.56 221 PRO A N 1
ATOM 1713 C CA . PRO A 1 221 ? -21.829 -0.539 36.803 1.00 85.56 221 PRO A CA 1
ATOM 1714 C C . PRO A 1 221 ? -23.078 -0.857 37.639 1.00 85.56 221 PRO A C 1
ATOM 1716 O O . PRO A 1 221 ? -22.945 -1.404 38.732 1.00 85.56 221 PRO A O 1
ATOM 1719 N N . LEU A 1 222 ? -24.277 -0.502 37.163 1.00 85.62 222 LEU A N 1
ATOM 1720 C CA . LEU A 1 222 ? -25.541 -0.730 37.866 1.00 85.62 222 LEU A CA 1
ATOM 1721 C C . LEU A 1 222 ? -26.156 -2.094 37.554 1.00 85.62 222 LEU A C 1
ATOM 1723 O O . LEU A 1 222 ? -26.813 -2.671 38.415 1.00 85.62 222 LEU A O 1
ATOM 1727 N N . VAL A 1 223 ? -25.901 -2.640 36.362 1.00 86.81 223 VAL A N 1
ATOM 1728 C CA . VAL A 1 223 ? -26.405 -3.960 35.940 1.00 86.81 223 VAL A CA 1
ATOM 1729 C C . VAL A 1 223 ? -26.020 -5.081 36.923 1.00 86.81 223 VAL A C 1
ATOM 1731 O O . VAL A 1 223 ? -26.898 -5.852 37.301 1.00 86.81 223 VAL A O 1
ATOM 1734 N N . PRO A 1 224 ? -24.775 -5.169 37.440 1.00 87.12 224 PRO A N 1
ATOM 1735 C CA . PRO A 1 224 ? -24.403 -6.200 38.411 1.00 87.12 224 PRO A CA 1
ATOM 1736 C C . PRO A 1 224 ? -25.095 -6.075 39.775 1.00 87.12 224 PRO A C 1
ATOM 1738 O O . PRO A 1 224 ? -25.052 -7.022 40.556 1.00 87.12 224 PRO A O 1
ATOM 1741 N N . LEU A 1 225 ? -25.702 -4.924 40.101 1.00 85.25 225 LEU A N 1
ATOM 1742 C CA . LEU A 1 225 ? -26.340 -4.703 41.404 1.00 85.25 225 LEU A CA 1
ATOM 1743 C C . LEU A 1 225 ? -27.673 -5.444 41.542 1.00 85.25 225 LEU A C 1
ATOM 1745 O O . LEU A 1 225 ? -28.144 -5.625 42.664 1.00 85.25 225 LEU A O 1
ATOM 1749 N N . SER A 1 226 ? -28.284 -5.863 40.430 1.00 86.06 226 SER A N 1
ATOM 1750 C CA . SER A 1 226 ? -29.568 -6.556 40.438 1.00 86.06 226 SER A CA 1
ATOM 1751 C C . SER A 1 226 ? -29.717 -7.474 39.235 1.00 86.06 226 SER A C 1
ATOM 1753 O O . SER A 1 226 ? -29.659 -7.034 38.093 1.00 86.06 226 SER A O 1
ATOM 1755 N N . ALA A 1 227 ? -30.028 -8.748 39.482 1.00 85.25 227 ALA A N 1
ATOM 1756 C CA . ALA A 1 227 ? -30.341 -9.706 38.417 1.00 85.25 227 ALA A CA 1
ATOM 1757 C C . ALA A 1 227 ? -31.626 -9.352 37.636 1.00 85.25 227 ALA A C 1
ATOM 1759 O O . ALA A 1 227 ? -31.900 -9.937 36.590 1.00 85.25 227 ALA A O 1
ATOM 1760 N N . ARG A 1 228 ? -32.422 -8.408 38.153 1.00 86.94 228 ARG A N 1
ATOM 1761 C CA . ARG A 1 228 ? -33.687 -7.946 37.568 1.00 86.94 228 ARG A CA 1
ATOM 1762 C C . ARG A 1 228 ? -33.523 -6.729 36.657 1.00 86.94 228 ARG A C 1
ATOM 1764 O O . ARG A 1 228 ? -34.508 -6.302 36.064 1.00 86.94 228 ARG A O 1
ATOM 1771 N N . LEU A 1 229 ? -32.311 -6.185 36.534 1.00 88.62 229 LEU A N 1
ATOM 1772 C CA . LEU A 1 229 ? -32.001 -5.069 35.646 1.00 88.62 229 LEU A CA 1
ATOM 1773 C C . LEU A 1 229 ? -31.339 -5.586 34.364 1.00 88.62 229 LEU A C 1
ATOM 1775 O O . LEU A 1 229 ? -30.312 -6.262 34.418 1.00 88.62 229 LEU A O 1
ATOM 1779 N N . ARG A 1 230 ? -31.901 -5.247 33.201 1.00 89.69 230 ARG A N 1
ATOM 1780 C CA . ARG A 1 230 ? -31.316 -5.585 31.892 1.00 89.69 230 ARG A CA 1
ATOM 1781 C C . ARG A 1 230 ? -31.025 -4.322 31.098 1.00 89.69 230 ARG A C 1
ATOM 1783 O O . ARG A 1 230 ? -31.875 -3.443 31.023 1.00 89.69 230 ARG A O 1
ATOM 1790 N N . LEU A 1 231 ? -29.845 -4.258 30.487 1.00 90.94 231 LEU A N 1
ATOM 1791 C CA . LEU A 1 231 ? -29.422 -3.158 29.623 1.00 90.94 231 LEU A CA 1
ATOM 1792 C C . LEU A 1 231 ? -29.252 -3.668 28.188 1.00 90.94 231 LEU A C 1
ATOM 1794 O O . LEU A 1 231 ? -28.467 -4.585 27.954 1.00 90.94 231 LEU A O 1
ATOM 1798 N N . SER A 1 232 ? -29.961 -3.063 27.237 1.00 90.56 232 SER A N 1
ATOM 1799 C CA . SER A 1 232 ? -29.837 -3.326 25.800 1.00 90.56 232 SER A CA 1
ATOM 1800 C C . SER A 1 232 ? -29.519 -2.045 25.034 1.00 90.56 232 SER A C 1
ATOM 1802 O O . SER A 1 232 ? -30.034 -0.974 25.351 1.00 90.56 232 SER A O 1
ATOM 1804 N N . VAL A 1 233 ? -28.664 -2.153 24.018 1.00 91.12 233 VAL A N 1
ATOM 1805 C CA . VAL A 1 233 ? -28.300 -1.053 23.117 1.00 91.12 233 VAL A CA 1
ATOM 1806 C C . VAL A 1 233 ? -28.705 -1.451 21.709 1.00 91.12 233 VAL A C 1
ATOM 1808 O O . VAL A 1 233 ? -28.262 -2.488 21.219 1.00 91.12 233 VAL A O 1
ATOM 1811 N N . THR A 1 234 ? -29.517 -0.619 21.071 1.00 89.56 234 THR A N 1
ATOM 1812 C CA . THR A 1 234 ? -30.091 -0.890 19.754 1.00 89.56 234 THR A CA 1
ATOM 1813 C C . THR A 1 234 ? -30.110 0.399 18.937 1.00 89.56 234 THR A C 1
ATOM 1815 O O . THR A 1 234 ? -30.313 1.484 19.475 1.00 89.56 234 THR A O 1
ATOM 1818 N N . ASP A 1 235 ? -29.924 0.301 17.623 1.00 87.75 235 ASP A N 1
ATOM 1819 C CA . ASP A 1 235 ? -30.192 1.424 16.722 1.00 87.75 235 ASP A CA 1
ATOM 1820 C C . ASP A 1 235 ? -31.674 1.407 16.331 1.00 87.75 235 ASP A C 1
ATOM 1822 O O . ASP A 1 235 ? -32.211 0.370 15.930 1.00 87.75 235 ASP A O 1
ATOM 1826 N N . GLN A 1 236 ? -32.341 2.559 16.402 1.00 86.69 236 GLN A N 1
ATOM 1827 C CA . GLN A 1 236 ? -33.731 2.709 15.972 1.00 86.69 236 GLN A CA 1
ATOM 1828 C C . GLN A 1 236 ? -33.957 2.252 14.518 1.00 86.69 236 GLN A C 1
ATOM 1830 O O . GLN A 1 236 ? -35.040 1.762 14.193 1.00 86.69 236 GLN A O 1
ATOM 1835 N N . ALA A 1 237 ? -32.951 2.382 13.648 1.00 84.56 237 ALA A N 1
ATOM 1836 C CA . ALA A 1 237 ? -33.026 1.916 12.266 1.00 84.56 237 ALA A CA 1
ATOM 1837 C C . ALA A 1 237 ? -32.939 0.383 12.132 1.00 84.56 237 ALA A C 1
ATOM 1839 O O . ALA A 1 237 ? -33.443 -0.168 11.154 1.00 84.56 237 ALA A O 1
ATOM 1840 N N . LEU A 1 238 ? -32.313 -0.301 13.095 1.00 86.50 238 LEU A N 1
ATOM 1841 C CA . LEU A 1 238 ? -32.122 -1.753 13.074 1.00 86.50 238 LEU A CA 1
ATOM 1842 C C . LEU A 1 238 ? -33.323 -2.509 13.658 1.00 86.50 238 LEU A C 1
ATOM 1844 O O . LEU A 1 238 ? -33.660 -3.578 13.156 1.00 86.50 238 LEU A O 1
ATOM 1848 N N . GLU A 1 239 ? -34.004 -1.947 14.662 1.00 86.31 239 GLU A N 1
ATOM 1849 C CA . GLU A 1 239 ? -35.195 -2.555 15.282 1.00 86.31 239 GLU A CA 1
ATOM 1850 C C . GLU A 1 239 ? -36.399 -1.589 15.321 1.00 86.31 239 GLU A C 1
ATOM 1852 O O . GLU A 1 239 ? -36.791 -1.079 16.380 1.00 86.31 239 GLU A O 1
ATOM 1857 N N . PRO A 1 240 ? -37.047 -1.335 14.170 1.00 85.81 240 PRO A N 1
ATOM 1858 C CA . PRO A 1 240 ? -38.151 -0.381 14.081 1.00 85.81 240 PRO A CA 1
ATOM 1859 C C . PRO A 1 240 ? -39.396 -0.813 14.873 1.00 85.81 240 PRO A C 1
ATOM 1861 O O . PRO A 1 240 ? -40.153 0.041 15.338 1.00 85.81 240 PRO A O 1
ATOM 1864 N N . ASP A 1 241 ? -39.620 -2.116 15.051 1.00 87.62 241 ASP A N 1
ATOM 1865 C CA . ASP A 1 241 ? -40.784 -2.633 15.781 1.00 87.62 241 ASP A CA 1
ATOM 1866 C C . ASP A 1 241 ? -40.666 -2.397 17.293 1.00 87.62 241 ASP A C 1
ATOM 1868 O O . ASP A 1 241 ? -41.641 -1.990 17.932 1.00 87.62 241 ASP A O 1
ATOM 1872 N N . LEU A 1 242 ? -39.458 -2.547 17.853 1.00 85.94 242 LEU A N 1
ATOM 1873 C CA . LEU A 1 242 ? -39.177 -2.214 19.251 1.00 85.94 242 LEU A CA 1
ATOM 1874 C C . LEU A 1 242 ? -39.325 -0.705 19.489 1.00 85.94 242 LEU A C 1
ATOM 1876 O O . LEU A 1 242 ? -39.980 -0.287 20.445 1.00 85.94 242 LEU A O 1
ATOM 1880 N N . ALA A 1 243 ? -38.795 0.114 18.575 1.00 86.56 243 ALA A N 1
ATOM 1881 C CA . ALA A 1 243 ? -38.924 1.567 18.641 1.00 86.56 243 ALA A CA 1
ATOM 1882 C C . ALA A 1 243 ? -40.394 2.025 18.601 1.00 86.56 243 ALA A C 1
ATOM 1884 O O . ALA A 1 243 ? -40.788 2.898 19.374 1.00 86.56 243 ALA A O 1
ATOM 1885 N N . ARG A 1 244 ? -41.242 1.409 17.761 1.00 86.38 244 ARG A N 1
ATOM 1886 C CA . ARG A 1 244 ? -42.690 1.698 17.724 1.00 86.38 244 ARG A CA 1
ATOM 1887 C C . ARG A 1 244 ? -43.391 1.295 19.018 1.00 86.38 244 ARG A C 1
ATOM 1889 O O . ARG A 1 244 ? -44.189 2.085 19.524 1.00 86.38 244 ARG A O 1
ATOM 1896 N N . ARG A 1 245 ? -43.087 0.108 19.563 1.00 86.94 245 ARG A N 1
ATOM 1897 C CA . ARG A 1 245 ? -43.666 -0.381 20.828 1.00 86.94 245 ARG A CA 1
ATOM 1898 C C . ARG A 1 245 ? -43.367 0.576 21.977 1.00 86.94 245 ARG A C 1
ATOM 1900 O O . ARG A 1 245 ? -44.274 0.949 22.715 1.00 86.94 245 ARG A O 1
ATOM 1907 N N . LEU A 1 246 ? -42.118 1.026 22.059 1.00 87.62 246 LEU A N 1
ATOM 1908 C CA . LEU A 1 246 ? -41.641 1.956 23.080 1.00 87.62 246 LEU A CA 1
ATOM 1909 C C . LEU A 1 246 ? -41.885 3.430 22.718 1.00 87.62 246 LEU A C 1
ATOM 1911 O O . LEU A 1 246 ? -41.475 4.305 23.465 1.00 87.62 246 LEU A O 1
ATOM 1915 N N . ARG A 1 247 ? -42.569 3.733 21.603 1.00 87.25 247 ARG A N 1
ATOM 1916 C CA . ARG A 1 247 ? -42.896 5.096 21.127 1.00 87.25 247 ARG A CA 1
ATOM 1917 C C . ARG A 1 247 ? -41.678 6.014 20.918 1.00 87.25 247 ARG A C 1
ATOM 1919 O O . ARG A 1 247 ? -41.791 7.238 21.015 1.00 87.25 247 ARG A O 1
ATOM 1926 N N . VAL A 1 248 ? -40.530 5.439 20.572 1.00 88.62 248 VAL A N 1
ATOM 1927 C CA . VAL A 1 248 ? -39.283 6.154 20.274 1.00 88.62 248 VAL A CA 1
ATOM 1928 C C . VAL A 1 248 ? -39.326 6.721 18.855 1.00 88.62 248 VAL A C 1
ATOM 1930 O O . VAL A 1 248 ? -39.581 6.007 17.887 1.00 88.62 248 VAL A O 1
ATOM 1933 N N . ARG A 1 249 ? -39.084 8.031 18.723 1.00 83.69 249 ARG A N 1
ATOM 1934 C CA . ARG A 1 249 ? -39.191 8.766 17.445 1.00 83.69 249 ARG A CA 1
ATOM 1935 C C . ARG A 1 249 ? -37.871 8.902 16.676 1.00 83.69 249 ARG A C 1
ATOM 1937 O O . ARG A 1 249 ? -37.890 9.383 15.549 1.00 83.69 249 ARG A O 1
ATOM 1944 N N . GLY A 1 250 ? -36.747 8.525 17.279 1.00 85.06 250 GLY A N 1
ATOM 1945 C CA . GLY A 1 250 ? -35.408 8.662 16.704 1.00 85.06 250 GLY A CA 1
ATOM 1946 C C . GLY A 1 250 ? -34.330 8.130 17.647 1.00 85.06 250 GLY A C 1
ATOM 1947 O O . GLY A 1 250 ? -34.645 7.695 18.751 1.00 85.06 250 GLY A O 1
ATOM 1948 N N . ASN A 1 251 ? -33.065 8.207 17.241 1.00 87.69 251 ASN A N 1
ATOM 1949 C CA . ASN A 1 251 ? -31.930 7.953 18.134 1.00 87.69 251 ASN A CA 1
ATOM 1950 C C . ASN A 1 251 ? -31.743 9.107 19.146 1.00 87.69 251 ASN A C 1
ATOM 1952 O O . ASN A 1 251 ? -32.167 10.239 18.897 1.00 87.69 251 ASN A O 1
ATOM 1956 N N . GLY A 1 252 ? -31.114 8.827 20.290 1.00 88.19 252 GLY A N 1
ATOM 1957 C CA . GLY A 1 252 ? -30.946 9.772 21.399 1.00 88.19 252 GLY A CA 1
ATOM 1958 C C . GLY A 1 252 ? -31.934 9.587 22.554 1.00 88.19 252 GLY A C 1
ATOM 1959 O O . GLY A 1 252 ? -32.243 10.564 23.238 1.00 88.19 252 GLY A O 1
ATOM 1960 N N . TYR A 1 253 ? -32.466 8.378 22.755 1.00 90.31 253 TYR A N 1
ATOM 1961 C CA . TYR A 1 253 ? -33.443 8.082 23.810 1.00 90.31 253 TYR A CA 1
ATOM 1962 C C . TYR A 1 253 ? -32.987 6.919 24.695 1.00 90.31 253 TYR A C 1
ATOM 1964 O O . TYR A 1 253 ? -32.403 5.948 24.214 1.00 90.31 253 TYR A O 1
ATOM 1972 N N . LEU A 1 254 ? -33.311 7.014 25.982 1.00 90.75 254 LEU A N 1
ATOM 1973 C CA . LEU A 1 254 ? -33.293 5.919 26.945 1.00 90.75 254 LEU A CA 1
ATOM 1974 C C . LEU A 1 254 ? -34.747 5.540 27.239 1.00 90.75 254 LEU A C 1
ATOM 1976 O O . LEU A 1 254 ? -35.512 6.356 27.747 1.00 90.75 254 LEU A O 1
ATOM 1980 N N . ALA A 1 255 ? -35.129 4.316 26.900 1.00 90.94 255 ALA A N 1
ATOM 1981 C CA . ALA A 1 255 ? -36.427 3.755 27.239 1.00 90.94 255 ALA A CA 1
ATOM 1982 C C . ALA A 1 255 ? -36.295 2.842 28.459 1.00 90.94 255 ALA A C 1
ATOM 1984 O O . ALA A 1 255 ? -35.392 2.009 28.513 1.00 90.94 255 ALA A O 1
ATOM 1985 N N . MET A 1 256 ? -37.200 2.993 29.418 1.00 90.88 256 MET A N 1
ATOM 1986 C CA . MET A 1 256 ? -37.242 2.216 30.654 1.00 90.88 256 MET A CA 1
ATOM 1987 C C . MET A 1 256 ? -38.580 1.489 30.707 1.00 90.88 256 MET A C 1
ATOM 1989 O O . MET A 1 256 ? -39.627 2.129 30.688 1.00 90.88 256 MET A O 1
ATOM 1993 N N . GLU A 1 257 ? -38.562 0.161 30.721 1.00 91.06 257 GLU A N 1
ATOM 1994 C CA . GLU A 1 257 ? -39.763 -0.676 30.741 1.00 91.06 257 GLU A CA 1
ATOM 1995 C C . GLU A 1 257 ? -39.825 -1.456 32.060 1.00 91.06 257 GLU A C 1
ATOM 1997 O O . GLU A 1 257 ? -38.891 -2.180 32.401 1.00 91.06 257 GLU A O 1
ATOM 2002 N N . ALA A 1 258 ? -40.921 -1.295 32.806 1.00 87.25 258 ALA A N 1
ATOM 2003 C CA . ALA A 1 258 ? -41.178 -1.977 34.073 1.00 87.25 258 ALA A CA 1
ATOM 2004 C C . ALA A 1 258 ? -42.683 -2.247 34.227 1.00 87.25 258 ALA A C 1
ATOM 2006 O O . ALA A 1 258 ? -43.502 -1.345 34.060 1.00 87.25 258 ALA A O 1
ATOM 2007 N N . ASN A 1 259 ? -43.076 -3.482 34.557 1.00 82.50 259 ASN A N 1
ATOM 2008 C CA . ASN A 1 259 ? -44.481 -3.873 34.797 1.00 82.50 259 ASN A CA 1
ATOM 2009 C C . ASN A 1 259 ? -45.474 -3.468 33.685 1.00 82.50 259 ASN A C 1
ATOM 2011 O O . ASN A 1 259 ? -46.614 -3.110 33.968 1.00 82.50 259 ASN A O 1
ATOM 2015 N N . GLY A 1 260 ? -45.045 -3.500 32.419 1.00 78.44 260 GLY A N 1
ATOM 2016 C CA . GLY A 1 260 ? -45.879 -3.103 31.276 1.00 78.44 260 GLY A CA 1
ATOM 2017 C C . GLY A 1 260 ? -46.047 -1.588 31.099 1.00 78.44 260 GLY A C 1
ATOM 2018 O O . GLY A 1 260 ? -46.766 -1.157 30.198 1.00 78.44 260 GLY A O 1
ATOM 2019 N N . HIS A 1 261 ? -45.372 -0.780 31.919 1.00 83.31 261 HIS A N 1
ATOM 2020 C CA . HIS A 1 261 ? -45.243 0.659 31.738 1.00 83.31 261 HIS A CA 1
ATOM 2021 C C . HIS A 1 261 ? -43.887 0.984 31.110 1.00 83.31 261 HIS A C 1
ATOM 2023 O O . HIS A 1 261 ? -42.858 0.453 31.522 1.00 83.31 261 HIS A O 1
ATOM 2029 N N . SER A 1 262 ? -43.896 1.865 30.110 1.00 86.44 262 SER A N 1
ATOM 2030 C CA . SER A 1 262 ? -42.691 2.356 29.443 1.00 86.44 262 SER A CA 1
ATOM 2031 C C . SER A 1 262 ? -42.536 3.856 29.671 1.00 86.44 262 SER A C 1
ATOM 2033 O O . SER A 1 262 ? -43.435 4.624 29.315 1.00 86.44 262 SER A O 1
ATOM 2035 N N . GLU A 1 263 ? -41.392 4.271 30.194 1.00 89.19 263 GLU A N 1
ATOM 2036 C CA . GLU A 1 263 ? -40.992 5.668 30.323 1.00 89.19 263 GLU A CA 1
ATOM 2037 C C . GLU A 1 263 ? -39.852 5.985 29.350 1.00 89.19 263 GLU A C 1
ATOM 2039 O O . GLU A 1 263 ? -39.012 5.137 29.044 1.00 89.19 263 GLU A O 1
ATOM 2044 N N . LEU A 1 264 ? -39.849 7.205 28.813 1.00 89.69 264 LEU A N 1
ATOM 2045 C CA . LEU A 1 264 ? -38.876 7.654 27.824 1.00 89.69 264 LEU A CA 1
ATOM 2046 C C . LEU A 1 264 ? -38.136 8.877 28.338 1.00 89.69 264 LEU A C 1
ATOM 2048 O O . LEU A 1 264 ? -38.738 9.931 28.544 1.00 89.69 264 LEU A O 1
ATOM 2052 N N . LEU A 1 265 ? -36.817 8.763 28.418 1.00 88.25 265 LEU A N 1
ATOM 2053 C CA . LEU A 1 265 ? -35.927 9.880 28.660 1.00 88.25 265 LEU A CA 1
ATOM 2054 C C . LEU A 1 265 ? -35.222 10.272 27.359 1.00 88.25 265 LEU A C 1
ATOM 2056 O O . LEU A 1 265 ? -34.568 9.456 26.707 1.00 88.25 265 LEU A O 1
ATOM 2060 N N . ARG A 1 266 ? -35.344 11.543 26.972 1.00 88.88 266 ARG A N 1
ATOM 2061 C CA . ARG A 1 266 ? -34.637 12.094 25.813 1.00 88.88 266 ARG A CA 1
ATOM 2062 C C . ARG A 1 266 ? -33.265 12.600 26.242 1.00 88.88 266 ARG A C 1
ATOM 2064 O O . ARG A 1 266 ? -33.174 13.503 27.065 1.00 88.88 266 ARG A O 1
ATOM 2071 N N . LEU A 1 267 ? -32.222 12.043 25.641 1.00 84.50 267 LEU A N 1
ATOM 2072 C CA . LEU A 1 267 ? -30.825 12.375 25.918 1.00 84.50 267 LEU A CA 1
ATOM 2073 C C . LEU A 1 267 ? -30.182 13.195 24.794 1.00 84.50 267 LEU A C 1
ATOM 2075 O O . LEU A 1 267 ? -29.210 13.885 25.054 1.00 84.50 267 LEU A O 1
ATOM 2079 N N . ASP A 1 268 ? -30.765 13.162 23.592 1.00 86.31 268 ASP A N 1
ATOM 2080 C CA . ASP A 1 268 ? -30.207 13.685 22.340 1.00 86.31 268 ASP A CA 1
ATOM 2081 C C . ASP A 1 268 ? -28.909 12.960 21.900 1.00 86.31 268 ASP A C 1
ATOM 2083 O O . ASP A 1 268 ? -28.086 12.560 22.718 1.00 86.31 268 ASP A O 1
ATOM 2087 N N . PRO A 1 269 ? -28.706 12.737 20.588 1.00 83.31 269 PRO A N 1
ATOM 2088 C CA . PRO A 1 269 ? -27.529 12.024 20.079 1.00 83.31 269 PRO A CA 1
ATOM 2089 C C . PRO A 1 269 ? -26.281 12.914 19.946 1.00 83.31 269 PRO A C 1
ATOM 2091 O O . PRO A 1 269 ? -25.197 12.410 19.656 1.00 83.31 269 PRO A O 1
ATOM 2094 N N . ASP A 1 270 ? -26.440 14.229 20.106 1.00 83.88 270 ASP A N 1
ATOM 2095 C CA . ASP A 1 270 ? -25.378 15.232 20.024 1.00 83.88 270 ASP A CA 1
ATOM 2096 C C . ASP A 1 270 ? -24.879 15.554 21.435 1.00 83.88 270 ASP A C 1
ATOM 2098 O O . ASP A 1 270 ? -25.662 15.976 22.291 1.00 83.88 270 ASP A O 1
ATOM 2102 N N . LEU A 1 271 ? -23.577 15.378 21.670 1.00 78.94 271 LEU A N 1
ATOM 2103 C CA . LEU A 1 271 ? -22.969 15.567 22.981 1.00 78.94 271 LEU A CA 1
ATOM 2104 C C . LEU A 1 271 ? -23.175 16.986 23.517 1.00 78.94 271 LEU A C 1
ATOM 2106 O O . LEU A 1 271 ? -23.465 17.140 24.702 1.00 78.94 271 LEU A O 1
ATOM 2110 N N . GLU A 1 272 ? -23.085 18.023 22.682 1.00 78.81 272 GLU A N 1
ATOM 2111 C CA . GLU A 1 272 ? -23.238 19.404 23.148 1.00 78.81 272 GLU A CA 1
ATOM 2112 C C . GLU A 1 272 ? -24.642 19.672 23.689 1.00 78.81 272 GLU A C 1
ATOM 2114 O O . GLU A 1 272 ? -24.801 20.377 24.690 1.00 78.81 272 GLU A O 1
ATOM 2119 N N . ARG A 1 273 ? -25.648 19.056 23.062 1.00 81.38 273 ARG A N 1
ATOM 2120 C CA . ARG A 1 273 ? -27.061 19.167 23.448 1.00 81.38 273 ARG A CA 1
ATOM 2121 C C . ARG A 1 273 ? -27.425 18.243 24.607 1.00 81.38 273 ARG A C 1
ATOM 2123 O O . ARG A 1 273 ? -28.251 18.620 25.433 1.00 81.38 273 ARG A O 1
ATOM 2130 N N . ALA A 1 274 ? -26.774 17.085 24.703 1.00 80.94 274 ALA A N 1
ATOM 2131 C CA . ALA A 1 274 ? -26.989 16.093 25.753 1.00 80.94 274 ALA A CA 1
ATOM 2132 C C . ALA A 1 274 ? -26.388 16.499 27.109 1.00 80.94 274 ALA A C 1
ATOM 2134 O O . ALA A 1 274 ? -26.868 16.076 28.160 1.00 80.94 274 ALA A O 1
ATOM 2135 N N . ARG A 1 275 ? -25.344 17.342 27.110 1.00 77.44 275 ARG A N 1
ATOM 2136 C CA . ARG A 1 275 ? -24.617 17.814 28.308 1.00 77.44 275 ARG A CA 1
ATOM 2137 C C . ARG A 1 275 ? -25.487 18.170 29.526 1.00 77.44 275 ARG A C 1
ATOM 2139 O O . ARG A 1 275 ? -25.178 17.663 30.607 1.00 77.44 275 ARG A O 1
ATOM 2146 N N . PRO A 1 276 ? -26.515 19.038 29.431 1.00 80.25 276 PRO A N 1
ATOM 2147 C CA . PRO A 1 276 ? -27.351 19.378 30.583 1.00 80.25 276 PRO A CA 1
ATOM 2148 C C . PRO A 1 276 ? -28.085 18.158 31.151 1.00 80.25 276 PRO A C 1
ATOM 2150 O O . PRO A 1 276 ? -28.079 17.967 32.365 1.00 80.25 276 PRO A O 1
ATOM 2153 N N . THR A 1 277 ? -28.639 17.305 30.289 1.00 79.31 277 THR A N 1
ATOM 2154 C CA . THR A 1 277 ? -29.376 16.100 30.687 1.00 79.31 277 THR A CA 1
ATOM 2155 C C . THR A 1 277 ? -28.453 15.056 31.313 1.00 79.31 277 THR A C 1
ATOM 2157 O O . THR A 1 277 ? -28.767 14.512 32.369 1.00 79.31 277 THR A O 1
ATOM 2160 N N . LEU A 1 278 ? -27.264 14.843 30.737 1.00 77.69 278 LEU A N 1
ATOM 2161 C CA . LEU A 1 278 ? -26.264 13.903 31.261 1.00 77.69 278 LEU A CA 1
ATOM 2162 C C . LEU A 1 278 ? -25.760 14.296 32.657 1.00 77.69 278 LEU A C 1
ATOM 2164 O O . LEU A 1 278 ? -25.463 13.426 33.472 1.00 77.69 278 LEU A O 1
ATOM 2168 N N . ARG A 1 279 ? -25.704 15.597 32.974 1.00 77.56 279 ARG A N 1
ATOM 2169 C CA . ARG A 1 279 ? -25.347 16.078 34.322 1.00 77.56 279 ARG A CA 1
ATOM 2170 C C . ARG A 1 279 ? -26.409 15.776 35.376 1.00 77.56 279 ARG A C 1
ATOM 2172 O O . ARG A 1 279 ? -26.064 15.652 36.547 1.00 77.56 279 ARG A O 1
ATOM 2179 N N . SER A 1 280 ? -27.682 15.684 34.994 1.00 76.31 280 SER A N 1
ATOM 2180 C CA . SER A 1 280 ? -28.788 15.360 35.903 1.00 76.31 280 SER A CA 1
ATOM 2181 C C . SER A 1 280 ? -29.323 13.940 35.724 1.00 76.31 280 SER A C 1
ATOM 2183 O O . SER A 1 280 ? -30.419 13.660 36.199 1.00 76.31 280 SER A O 1
ATOM 2185 N N . LEU A 1 281 ? -28.571 13.058 35.060 1.00 78.69 281 LEU A N 1
ATOM 2186 C CA . LEU A 1 281 ? -29.028 11.714 34.706 1.00 78.69 281 LEU A CA 1
ATOM 2187 C C . LEU A 1 281 ? -29.458 10.896 35.935 1.00 78.69 281 LEU A C 1
ATOM 2189 O O . LEU A 1 281 ? -30.535 10.322 35.922 1.00 78.69 281 LEU A O 1
ATOM 2193 N N . ASP A 1 282 ? -28.691 10.934 37.031 1.00 78.44 282 ASP A N 1
ATOM 2194 C CA . ASP A 1 282 ? -29.028 10.236 38.292 1.00 78.44 282 ASP A CA 1
ATOM 2195 C C . ASP A 1 282 ? -30.316 10.745 38.958 1.00 78.44 282 ASP A C 1
ATOM 2197 O O . ASP A 1 282 ? -30.898 10.053 39.775 1.00 78.44 282 ASP A O 1
ATOM 2201 N N . LYS A 1 283 ? -30.783 11.957 38.627 1.00 78.25 283 LYS A N 1
ATOM 2202 C CA . LYS A 1 283 ? -32.053 12.481 39.157 1.00 78.25 283 LYS A CA 1
ATOM 2203 C C . LYS A 1 283 ? -33.264 12.065 38.324 1.00 78.25 283 LYS A C 1
ATOM 2205 O O . LYS A 1 283 ? -34.387 12.285 38.763 1.00 78.25 283 LYS A O 1
ATOM 2210 N N . GLN A 1 284 ? -33.035 11.611 37.094 1.00 74.69 284 GLN A N 1
ATOM 2211 C CA . GLN A 1 284 ? -34.077 11.330 36.104 1.00 74.69 284 GLN A CA 1
ATOM 2212 C C . GLN A 1 284 ? -34.292 9.831 35.875 1.00 74.69 284 GLN A C 1
ATOM 2214 O O . GLN A 1 284 ? -35.322 9.463 35.319 1.00 74.69 284 GLN A O 1
ATOM 2219 N N . VAL A 1 285 ? -33.314 9.008 36.257 1.00 70.00 285 VAL A N 1
ATOM 2220 C CA . VAL A 1 285 ? -33.338 7.538 36.220 1.00 70.00 285 VAL A CA 1
ATOM 2221 C C . VAL A 1 285 ? -33.668 7.020 37.611 1.00 70.00 285 VAL A C 1
ATOM 2223 O O . VAL A 1 285 ? -34.487 6.084 37.703 1.00 70.00 285 VAL A O 1
#

Solvent-accessible surface area (backbone atoms only — not comparable to full-atom values): 15647 Å² total; per-residue (Å²): 132,86,79,81,72,80,78,73,77,75,68,45,78,56,58,29,58,53,35,26,51,52,10,53,50,30,36,51,43,15,72,73,76,42,62,70,72,62,15,53,52,27,37,52,52,9,50,50,28,31,51,52,12,43,50,47,31,44,52,47,16,72,78,35,68,87,39,37,63,47,27,52,19,45,48,36,26,51,50,16,51,48,41,45,45,28,64,74,74,64,61,66,72,58,69,94,81,38,61,60,69,58,51,52,51,52,42,71,62,47,23,61,59,38,27,50,66,8,46,50,26,28,53,42,26,48,53,48,43,49,78,41,38,87,48,98,65,84,63,66,64,56,42,51,48,29,34,50,50,34,49,51,52,50,50,51,52,51,50,50,53,50,50,52,50,50,48,63,76,64,62,70,86,72,71,88,80,79,72,86,69,77,62,74,49,70,68,58,52,53,52,46,57,63,57,89,60,58,36,41,38,38,36,24,41,61,88,94,39,74,38,55,55,54,53,45,64,50,49,57,77,50,40,83,55,23,96,45,45,45,83,46,79,44,34,43,88,79,42,54,67,60,26,58,75,70,67,52,91,56,58,19,32,42,36,40,36,42,92,93,43,75,48,78,46,80,42,47,62,48,55,85,74,14,47,70,50,64,75,46,39,77,81,76,111

Secondary structure (DSSP, 8-state):
----------S---HHHHHHHHHHHHHHHHHHH--THHHHHHHHHHHHHHHHHHHHHHHHHHH-GGGHHHHHHHHHHHHHHHHHHHHHHT-PPPTTTS-HHHHHHHHHHHHHHHHHHHHHHHHHHHHHHHTTTT-SS--HHHHHHHHHHHHHHHHHHHHHHHHHHHHHHH-----TTT-S--PPPHHHHHHHHT--S-EEEEEE--TT-HHHHHHHHHHTTTGGG-TTEEEEEE-TTT-HHHHHHTT--SSSEEEEEETTEEEEEE--SSHHHHHHHHHTHHHH-

Radius of gyration: 32.67 Å; Cα contacts (8 Å, |Δi|>4): 324; chains: 1; bounding box: 73×43×99 Å

pLDDT: mean 85.74, std 12.3, range [42.19, 97.44]

Sequence (285 aa):
MPSASPTAPHLSGTWPAWLFCAGLTLLYLGERALAGHAQQVSDVGGLIMVVVGLLGALWRARQRPLFAPIAGHYMTVALGLLLYGCLRFGWLPPEDLFDPERARTVLRVSFVPIILWGLWPALLQERAAASMAGAALAESWRLRLAQRSARITLLGLLSFAGVNYAANVWDRKVDLSYFKTTVASESTRDILRNLSTEVQLTLFFPPSNEVLEQVQSYLSPLVPLSARLRLSVTDQALEPDLARRLRVRGNGYLAMEANGHSELLRLDPDLERARPTLRSLDKQV

Foldseek 3Di:
DDDDDPDDDQLAPLVLLVLQVQLVVLQVCLVPPDDDPSSVCSPVSSVVSLVVSLVVLVVSCVVPVLSVVLSVLSVLLVVLVVLVVCLVVVVFDDVVVDDRVVRNVCSVPPSVVSNLLSSQLSVQLSVQSNVCRPPPDDDSVSSVVSNVVSVVVVVVVVVVVVVVVVCVVPPDPPVVPQDPDPAQDPVLLVCLLPDPWAKEKEAAADPPFPLCVLVCVRCVVNCVSHVRYHYYYDHCVGCVPVCVLLVNPHHQWIWMDTPNDIDIDGQDSDCVSNRVVSVCVSVVD